Protein AF-A0A8J4QBS6-F1 (afdb_monomer)

Secondary structure (DSSP, 8-state):
-HHHHHHHHHHHHHHHHHHHHHHHHHHHHHHHHHHHHHHHHHHHHHHHHHHHHHHHHHH-TT-HHHHHHHHHHSHHHHHHHGGGGGGGHHHHHHHHHHHHT-S-HHHHHHHHHHHHHHHHHHT--S-THHHHHHHHHHHHHHHHTTSTTHHHHHHHHHHHHHHHHHHHHHS----TTHHHHHHHHHHHHTT-

Sequence (192 aa):
MEYVVVAVTVAMEYVTLSVVGSEVVSWRREERERVRVKNGERERRFERMLNEMLSHSERRPRDKERRVAWLKYIEPLLSAVGLVLLAHFRRMFPLILKWMHADDDETVLLVPEWIRTILKLTWIRNTPYVGRLVDELTILYKEAAMKRAREEISTHILQILTLLQSNAKVCNIKQPGASTRMIQTWQILSHL

Nearest PDB structures (foldseek):
  8whi-assembly1_A  TM=6.772E-01  e=1.579E-01  Homo sapiens
  4a0c-assembly2_B  TM=5.577E-01  e=1.165E-01  Homo sapiens
  5xbk-assembly1_D  TM=5.786E-01  e=3.210E-01  Homo sapiens
  5xah-assembly1_A  TM=6.684E-01  e=1.991E+00  Homo sapiens
  8qdv-assembly2_G  TM=2.573E-01  e=4.482E+00  Homo sapiens

Organism: NCBI:txid60419

Structure (mmCIF, N/CA/C/O backbone):
data_AF-A0A8J4QBS6-F1
#
_entry.id   AF-A0A8J4QBS6-F1
#
loop_
_atom_site.group_PDB
_atom_site.id
_atom_site.type_symbol
_atom_site.label_atom_id
_atom_site.label_alt_id
_atom_site.label_comp_id
_atom_site.label_asym_id
_atom_site.label_entity_id
_atom_site.label_seq_id
_atom_site.pdbx_PDB_ins_code
_atom_site.Cartn_x
_atom_site.Cartn_y
_atom_site.Cartn_z
_atom_site.occupancy
_atom_site.B_iso_or_equiv
_atom_site.auth_seq_id
_atom_site.auth_comp_id
_atom_site.auth_asym_id
_atom_site.auth_atom_id
_atom_site.pdbx_PDB_model_num
ATOM 1 N N . MET A 1 1 ? 40.947 -25.701 -62.718 1.00 58.84 1 MET A N 1
ATOM 2 C CA . MET A 1 1 ? 39.953 -24.601 -62.718 1.00 58.84 1 MET A CA 1
ATOM 3 C C . MET A 1 1 ? 38.842 -24.792 -61.682 1.00 58.84 1 MET A C 1
ATOM 5 O O . MET A 1 1 ? 38.298 -23.792 -61.240 1.00 58.84 1 MET A O 1
ATOM 9 N N . GLU A 1 2 ? 38.545 -26.013 -61.222 1.00 58.56 2 GLU A N 1
ATOM 10 C CA . GLU A 1 2 ? 37.449 -26.282 -60.267 1.00 58.56 2 GLU A CA 1
ATOM 11 C C . GLU A 1 2 ? 37.632 -25.654 -58.870 1.00 58.56 2 GLU A C 1
ATOM 13 O O . GLU A 1 2 ? 36.674 -25.139 -58.303 1.00 58.56 2 GLU A O 1
ATOM 18 N N . TYR A 1 3 ? 38.860 -25.584 -58.344 1.00 56.19 3 TYR A N 1
ATOM 19 C CA . TYR A 1 3 ? 39.136 -24.993 -57.021 1.00 56.19 3 TYR A CA 1
ATOM 20 C C . TYR A 1 3 ? 38.785 -23.503 -56.905 1.00 56.19 3 TYR A C 1
ATOM 22 O O . TYR A 1 3 ? 38.386 -23.046 -55.837 1.00 56.19 3 TYR A O 1
ATOM 30 N N . VAL A 1 4 ? 38.912 -22.742 -57.997 1.00 63.41 4 VAL A N 1
ATOM 31 C CA . VAL A 1 4 ? 38.593 -21.305 -58.003 1.00 63.41 4 VAL A CA 1
ATOM 32 C C . VAL A 1 4 ? 37.081 -21.098 -57.945 1.00 63.41 4 VAL A C 1
ATOM 34 O O . VAL A 1 4 ? 36.612 -20.227 -57.221 1.00 63.41 4 VAL A O 1
ATOM 37 N N . VAL A 1 5 ? 36.312 -21.936 -58.645 1.00 65.44 5 VAL A N 1
ATOM 38 C CA . VAL A 1 5 ? 34.845 -21.865 -58.653 1.00 65.44 5 VAL A CA 1
ATOM 39 C C . VAL A 1 5 ? 34.287 -22.211 -57.271 1.00 65.44 5 VAL A C 1
ATOM 41 O O . VAL A 1 5 ? 33.484 -21.451 -56.738 1.00 65.44 5 VAL A O 1
ATOM 44 N N . VAL A 1 6 ? 34.785 -23.281 -56.639 1.00 68.00 6 VAL A N 1
ATOM 45 C CA . VAL A 1 6 ? 34.368 -23.676 -55.280 1.00 68.00 6 VAL A CA 1
ATOM 46 C C . VAL A 1 6 ? 34.707 -22.592 -54.250 1.00 68.00 6 VAL A C 1
ATOM 48 O O . VAL A 1 6 ? 33.870 -22.261 -53.411 1.00 68.00 6 VAL A O 1
ATOM 51 N N . ALA A 1 7 ? 35.896 -21.983 -54.329 1.00 66.81 7 ALA A N 1
ATOM 52 C CA . ALA A 1 7 ? 36.293 -20.912 -53.414 1.00 66.81 7 ALA A CA 1
ATOM 53 C C . ALA A 1 7 ? 35.419 -19.652 -53.556 1.00 66.81 7 ALA A C 1
ATOM 55 O O . ALA A 1 7 ? 35.055 -19.045 -52.550 1.00 66.81 7 ALA A O 1
ATOM 56 N N . VAL A 1 8 ? 35.046 -19.276 -54.785 1.00 67.44 8 VAL A N 1
ATOM 57 C CA . VAL A 1 8 ? 34.158 -18.129 -55.041 1.00 67.44 8 VAL A CA 1
ATOM 58 C C . VAL A 1 8 ? 32.743 -18.400 -54.525 1.00 67.44 8 VAL A C 1
ATOM 60 O O . VAL A 1 8 ? 32.158 -17.519 -53.899 1.00 67.44 8 VAL A O 1
ATOM 63 N N . THR A 1 9 ? 32.206 -19.611 -54.705 1.00 68.56 9 THR A N 1
ATOM 64 C CA . THR A 1 9 ? 30.875 -19.972 -54.188 1.00 68.56 9 THR A CA 1
ATOM 65 C C . THR A 1 9 ? 30.831 -19.950 -52.660 1.00 68.56 9 THR A C 1
ATOM 67 O O . THR A 1 9 ? 29.938 -19.324 -52.093 1.00 68.56 9 THR A O 1
ATOM 70 N N . VAL A 1 10 ? 31.828 -20.535 -51.986 1.00 70.88 10 VAL A N 1
ATOM 71 C CA . VAL A 1 10 ? 31.916 -20.516 -50.513 1.00 70.88 10 VAL A CA 1
ATOM 72 C C . VAL A 1 10 ? 32.088 -19.087 -49.987 1.00 70.88 10 VAL A C 1
ATOM 74 O O . VAL A 1 10 ? 31.456 -18.711 -49.001 1.00 70.88 10 VAL A O 1
ATOM 77 N N . ALA A 1 11 ? 32.895 -18.257 -50.658 1.00 67.50 11 ALA A N 1
ATOM 78 C CA . ALA A 1 11 ? 33.048 -16.850 -50.292 1.00 67.50 11 ALA A CA 1
ATOM 79 C C . ALA A 1 11 ? 31.733 -16.069 -50.456 1.00 67.50 11 ALA A C 1
ATOM 81 O O . ALA A 1 11 ? 31.373 -15.285 -49.578 1.00 67.50 11 ALA A O 1
ATOM 82 N N . MET A 1 12 ? 30.984 -16.311 -51.536 1.00 64.31 12 MET A N 1
ATOM 83 C CA . MET A 1 12 ? 29.677 -15.687 -51.750 1.00 64.31 12 MET A CA 1
ATOM 84 C C . MET A 1 12 ? 28.635 -16.140 -50.721 1.00 64.31 12 MET A C 1
ATOM 86 O O . MET A 1 12 ? 27.919 -15.294 -50.186 1.00 64.31 12 MET A O 1
ATOM 90 N N . GLU A 1 13 ? 28.566 -17.426 -50.373 1.00 65.12 13 GLU A N 1
ATOM 91 C CA . GLU A 1 13 ? 27.672 -17.917 -49.312 1.00 65.12 13 GLU A CA 1
ATOM 92 C C . GLU A 1 13 ? 28.013 -17.308 -47.949 1.00 65.12 13 GLU A C 1
ATOM 94 O O . GLU A 1 13 ? 27.116 -16.872 -47.228 1.00 65.12 13 GLU A O 1
ATOM 99 N N . TYR A 1 14 ? 29.300 -17.190 -47.611 1.00 65.81 14 TYR A N 1
ATOM 100 C CA . TYR A 1 14 ? 29.728 -16.600 -46.343 1.00 65.81 14 TYR A CA 1
ATOM 101 C C . TYR A 1 14 ? 29.391 -15.104 -46.253 1.00 65.81 14 TYR A C 1
ATOM 103 O O . TYR A 1 14 ? 28.942 -14.627 -45.207 1.00 65.81 14 TYR A O 1
ATOM 111 N N . VAL A 1 15 ? 29.550 -14.362 -47.356 1.00 68.75 15 VAL A N 1
ATOM 112 C CA . VAL A 1 15 ? 29.134 -12.952 -47.454 1.00 68.75 15 VAL A CA 1
ATOM 113 C C . VAL A 1 15 ? 27.619 -12.837 -47.296 1.00 68.75 15 VAL A C 1
ATOM 115 O O . VAL A 1 15 ? 27.148 -12.009 -46.519 1.00 68.75 15 VAL A O 1
ATOM 118 N N . THR A 1 16 ? 26.853 -13.713 -47.945 1.00 67.31 16 THR A N 1
ATOM 119 C CA . THR A 1 16 ? 25.384 -13.718 -47.867 1.00 67.31 16 THR A CA 1
ATOM 120 C C . THR A 1 16 ? 24.901 -14.037 -46.447 1.00 67.31 16 THR A C 1
ATOM 122 O O . THR A 1 16 ? 24.067 -13.317 -45.906 1.00 67.31 16 THR A O 1
ATOM 125 N N . LEU A 1 17 ? 25.484 -15.042 -45.786 1.00 65.00 17 LEU A N 1
ATOM 126 C CA . LEU A 1 17 ? 25.181 -15.390 -44.392 1.00 65.00 17 LEU A CA 1
ATOM 127 C C . LEU A 1 17 ? 25.576 -14.279 -43.407 1.00 65.00 17 LEU A C 1
ATOM 129 O O . LEU A 1 17 ? 24.863 -14.042 -42.433 1.00 65.00 17 LEU A O 1
ATOM 133 N N . SER A 1 18 ? 26.674 -13.565 -43.666 1.00 63.16 18 SER A N 1
ATOM 134 C CA . SER A 1 18 ? 27.122 -12.433 -42.839 1.00 63.16 18 SER A CA 1
ATOM 135 C C . SER A 1 18 ? 26.209 -11.208 -42.982 1.00 63.16 18 SER A C 1
ATOM 137 O O . SER A 1 18 ? 25.924 -10.526 -41.992 1.00 63.16 18 SER A O 1
ATOM 139 N N . VAL A 1 19 ? 25.708 -10.946 -44.193 1.00 68.19 19 VAL A N 1
ATOM 140 C CA . VAL A 1 19 ? 24.740 -9.872 -44.474 1.00 68.19 19 VAL A CA 1
ATOM 141 C C . VAL A 1 19 ? 23.378 -10.202 -43.859 1.00 68.19 19 VAL A C 1
ATOM 143 O O . VAL A 1 19 ? 22.861 -9.400 -43.085 1.00 68.19 19 VAL A O 1
ATOM 146 N N . VAL A 1 20 ? 22.855 -11.414 -44.078 1.00 68.81 20 VAL A N 1
ATOM 147 C CA . VAL A 1 20 ? 21.599 -11.884 -43.462 1.00 68.81 20 VAL A CA 1
ATOM 148 C C . VAL A 1 20 ? 21.709 -11.896 -41.932 1.00 68.81 20 VAL A C 1
ATOM 150 O O . VAL A 1 20 ? 20.794 -11.465 -41.233 1.00 68.81 20 VAL A O 1
ATOM 153 N N . GLY A 1 21 ? 22.852 -12.317 -41.382 1.00 66.19 21 GLY A N 1
ATOM 154 C CA . GLY A 1 21 ? 23.129 -12.245 -39.946 1.00 66.19 21 GLY A CA 1
ATOM 155 C C . GLY A 1 21 ? 23.107 -10.811 -39.405 1.00 66.19 21 GLY A C 1
ATOM 156 O O . GLY A 1 21 ? 22.551 -10.567 -38.332 1.00 66.19 21 GLY A O 1
ATOM 157 N N . SER A 1 22 ? 23.647 -9.852 -40.158 1.00 69.56 22 SER A N 1
ATOM 158 C CA . SER A 1 22 ? 23.645 -8.430 -39.790 1.00 69.56 22 SER A CA 1
ATOM 159 C C . SER A 1 22 ? 22.239 -7.821 -39.835 1.00 69.56 22 SER A C 1
ATOM 161 O O . SER A 1 22 ? 21.860 -7.099 -38.912 1.00 69.56 22 SER A O 1
ATOM 163 N N . GLU A 1 23 ? 21.430 -8.168 -40.839 1.00 71.81 23 GLU A N 1
ATOM 164 C CA . GLU A 1 23 ? 20.032 -7.732 -40.949 1.00 71.81 23 GLU A CA 1
ATOM 165 C C . GLU A 1 23 ? 19.149 -8.328 -39.847 1.00 71.81 23 GLU A C 1
ATOM 167 O O . GLU A 1 23 ? 18.375 -7.604 -39.222 1.00 71.81 23 GLU A O 1
ATOM 172 N N . VAL A 1 24 ? 19.307 -9.615 -39.519 1.00 69.94 24 VAL A N 1
ATOM 173 C CA . VAL A 1 24 ? 18.569 -10.262 -38.420 1.00 69.94 24 VAL A CA 1
ATOM 174 C C . VAL A 1 24 ? 18.941 -9.652 -37.064 1.00 69.94 24 VAL A C 1
ATOM 176 O O . VAL A 1 24 ? 18.071 -9.451 -36.210 1.00 69.94 24 VAL A O 1
ATOM 179 N N . VAL A 1 25 ? 20.220 -9.323 -36.845 1.00 72.25 25 VAL A N 1
ATOM 180 C CA . VAL A 1 25 ? 20.668 -8.613 -35.635 1.00 72.25 25 VAL A CA 1
ATOM 181 C C . VAL A 1 25 ? 20.111 -7.186 -35.590 1.00 72.25 25 VAL A C 1
ATOM 183 O O . VAL A 1 25 ? 19.677 -6.751 -34.519 1.00 72.25 25 VAL A O 1
ATOM 186 N N . SER A 1 26 ? 20.067 -6.480 -36.726 1.00 78.44 26 SER A N 1
ATOM 187 C CA . SER A 1 26 ? 19.471 -5.141 -36.836 1.00 78.44 26 SER A CA 1
ATOM 188 C C . SER A 1 26 ? 17.973 -5.165 -36.535 1.00 78.44 26 SER A C 1
ATOM 190 O O . SER A 1 26 ? 17.516 -4.470 -35.630 1.00 78.44 26 SER A O 1
ATOM 192 N N . TRP A 1 27 ? 17.224 -6.057 -37.186 1.00 77.75 27 TRP A N 1
ATOM 193 C CA . TRP A 1 27 ? 15.790 -6.242 -36.973 1.00 77.75 27 TRP A CA 1
ATOM 194 C C . TRP A 1 27 ? 15.468 -6.606 -35.518 1.00 77.75 27 TRP A C 1
ATOM 196 O O . TRP A 1 27 ? 14.575 -6.026 -34.903 1.00 77.75 27 TRP A O 1
ATOM 206 N N . ARG A 1 28 ? 16.247 -7.510 -34.904 1.00 69.38 28 ARG A N 1
ATOM 207 C CA . ARG A 1 28 ? 16.076 -7.875 -33.487 1.00 69.38 28 ARG A CA 1
ATOM 208 C C . ARG A 1 28 ? 16.368 -6.695 -32.551 1.00 69.38 28 ARG A C 1
ATOM 210 O O . ARG A 1 28 ? 15.764 -6.609 -31.480 1.00 69.38 28 ARG A O 1
ATOM 217 N N . ARG A 1 29 ? 17.303 -5.807 -32.907 1.00 75.31 29 ARG A N 1
ATOM 218 C CA . ARG A 1 29 ? 17.599 -4.584 -32.143 1.00 75.31 29 ARG A CA 1
ATOM 219 C C . ARG A 1 29 ? 16.465 -3.567 -32.282 1.00 75.31 29 ARG A C 1
ATOM 221 O O . ARG A 1 29 ? 16.027 -3.043 -31.263 1.00 75.31 29 ARG A O 1
ATOM 228 N N . GLU A 1 30 ? 15.960 -3.342 -33.490 1.00 79.19 30 GLU A N 1
ATOM 229 C CA . GLU A 1 30 ? 14.827 -2.447 -33.749 1.00 79.19 30 GLU A CA 1
ATOM 230 C C . GLU A 1 30 ? 13.545 -2.917 -33.064 1.00 79.19 30 GLU A C 1
ATOM 232 O O . GLU A 1 30 ? 12.875 -2.121 -32.411 1.00 79.19 30 GLU A O 1
ATOM 237 N N . GLU A 1 31 ? 13.222 -4.209 -33.133 1.00 75.88 31 GLU A N 1
ATOM 238 C CA . GLU A 1 31 ? 12.041 -4.754 -32.460 1.00 75.88 31 GLU A CA 1
ATOM 239 C C . GLU A 1 31 ? 12.183 -4.655 -30.933 1.00 75.88 31 GLU A C 1
ATOM 241 O O . GLU A 1 31 ? 11.240 -4.282 -30.236 1.00 75.88 31 GLU A O 1
ATOM 246 N N . ARG A 1 32 ? 13.388 -4.888 -30.391 1.00 73.19 32 ARG A N 1
ATOM 247 C CA . ARG A 1 32 ? 13.661 -4.677 -28.962 1.00 73.19 32 ARG A CA 1
ATOM 248 C C . ARG A 1 32 ? 13.477 -3.214 -28.560 1.00 73.19 32 ARG A C 1
ATOM 250 O O . ARG A 1 32 ? 12.909 -2.961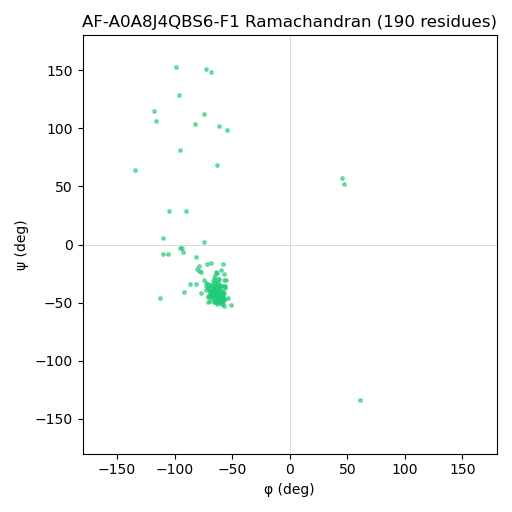 -27.499 1.00 73.19 32 ARG A O 1
ATOM 257 N N . GLU A 1 33 ? 13.931 -2.269 -29.378 1.00 80.50 33 GLU A N 1
ATOM 258 C CA . GLU A 1 33 ? 13.772 -0.839 -29.100 1.00 80.50 33 GLU A CA 1
ATOM 259 C C . GLU A 1 33 ? 12.307 -0.405 -29.220 1.00 80.50 33 GLU A C 1
ATOM 261 O O . GLU A 1 33 ? 11.791 0.277 -28.340 1.00 80.50 33 GLU A O 1
ATOM 266 N N . ARG A 1 34 ? 11.581 -0.898 -30.227 1.00 76.25 34 ARG A N 1
ATOM 267 C CA . ARG A 1 34 ? 10.137 -0.677 -30.385 1.00 76.25 34 ARG A CA 1
ATOM 268 C C . ARG A 1 34 ? 9.356 -1.175 -29.170 1.00 76.25 34 ARG A C 1
ATOM 270 O O . ARG A 1 34 ? 8.521 -0.449 -28.627 1.00 76.25 34 ARG A O 1
ATOM 277 N N . VAL A 1 35 ? 9.647 -2.393 -28.711 1.00 76.50 35 VAL A N 1
ATOM 278 C CA . VAL A 1 35 ? 9.042 -2.964 -27.499 1.00 76.50 35 VAL A CA 1
ATOM 279 C C . VAL A 1 35 ? 9.417 -2.141 -26.265 1.00 76.50 35 VAL A C 1
ATOM 281 O O . VAL A 1 35 ? 8.557 -1.872 -25.425 1.00 76.50 35 VAL A O 1
ATOM 284 N N . ARG A 1 36 ? 10.673 -1.692 -26.159 1.00 76.38 36 ARG A N 1
ATOM 285 C CA . ARG A 1 36 ? 11.155 -0.863 -25.046 1.00 76.38 36 ARG A CA 1
ATOM 286 C C . ARG A 1 36 ? 10.445 0.488 -24.981 1.00 76.38 36 ARG A C 1
ATOM 288 O O . ARG A 1 36 ? 9.954 0.848 -23.914 1.00 76.38 36 ARG A O 1
ATOM 295 N N . VAL A 1 37 ? 10.351 1.209 -26.099 1.00 78.75 37 VAL A N 1
ATOM 296 C CA . VAL A 1 37 ? 9.660 2.505 -26.189 1.00 78.75 37 VAL A CA 1
ATOM 297 C C . VAL A 1 37 ? 8.186 2.344 -25.824 1.00 78.75 37 VAL A C 1
ATOM 299 O O . VAL A 1 37 ? 7.689 3.059 -24.953 1.00 78.75 37 VAL A O 1
ATOM 302 N N . LYS A 1 38 ? 7.510 1.343 -26.402 1.00 77.56 38 LYS A N 1
ATOM 303 C CA . LYS A 1 38 ? 6.098 1.055 -26.118 1.00 77.56 38 LYS A CA 1
ATOM 304 C C . LYS A 1 38 ? 5.858 0.725 -24.640 1.00 77.56 38 LYS A C 1
ATOM 306 O O . LYS A 1 38 ? 4.892 1.209 -24.047 1.00 77.56 38 LYS A O 1
ATOM 311 N N . ASN A 1 39 ? 6.740 -0.063 -24.022 1.00 77.25 39 ASN A N 1
ATOM 312 C CA . ASN A 1 39 ? 6.662 -0.350 -22.589 1.00 77.25 39 ASN A CA 1
ATOM 313 C C . ASN A 1 39 ? 6.888 0.912 -21.745 1.00 77.25 39 ASN A C 1
ATOM 315 O O . ASN A 1 39 ? 6.104 1.164 -20.831 1.00 77.25 39 ASN A O 1
ATOM 319 N N . GLY A 1 40 ? 7.871 1.746 -22.093 1.00 78.94 40 GLY A N 1
ATOM 320 C CA . GLY A 1 40 ? 8.154 2.995 -21.379 1.00 78.94 40 GLY A CA 1
ATOM 321 C C . GLY A 1 40 ? 7.046 4.051 -21.500 1.00 78.94 40 GLY A C 1
ATOM 322 O O . GLY A 1 40 ? 6.817 4.835 -20.580 1.00 78.94 40 GLY A O 1
ATOM 323 N N . GLU A 1 41 ? 6.310 4.099 -22.611 1.00 82.69 41 GLU A N 1
ATOM 324 C CA . GLU A 1 41 ? 5.109 4.941 -22.736 1.00 82.69 41 GLU A CA 1
ATOM 325 C C . GLU A 1 41 ? 3.969 4.461 -21.838 1.00 82.69 41 GLU A C 1
ATOM 327 O O . GLU A 1 41 ? 3.325 5.267 -21.158 1.00 82.69 41 GLU A O 1
ATOM 332 N N . ARG A 1 42 ? 3.749 3.144 -21.799 1.00 80.06 42 ARG A N 1
ATOM 333 C CA . ARG A 1 42 ? 2.738 2.520 -20.946 1.00 80.06 42 ARG A CA 1
ATOM 334 C C . ARG A 1 42 ? 3.037 2.753 -19.464 1.00 80.06 42 ARG A C 1
ATOM 336 O O . ARG A 1 42 ? 2.147 3.184 -18.735 1.00 80.06 42 ARG A O 1
ATOM 343 N N . GLU A 1 43 ? 4.277 2.528 -19.037 1.00 78.38 43 GLU A N 1
ATOM 344 C CA . GLU A 1 43 ? 4.731 2.785 -17.664 1.00 78.38 43 GLU A CA 1
ATOM 345 C C . GLU A 1 43 ? 4.525 4.255 -17.277 1.00 78.38 43 GLU A C 1
ATOM 347 O O . GLU A 1 43 ? 3.874 4.536 -16.272 1.00 78.38 43 GLU A O 1
ATOM 352 N N . ARG A 1 44 ? 4.935 5.203 -18.132 1.00 84.88 44 ARG A N 1
ATOM 353 C CA . ARG A 1 44 ? 4.709 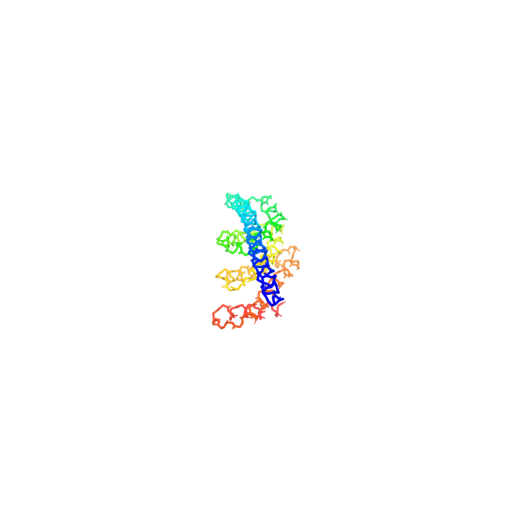6.644 -17.901 1.00 84.88 44 ARG A CA 1
ATOM 354 C C . ARG A 1 44 ? 3.235 7.032 -17.818 1.00 84.88 44 ARG A C 1
ATOM 356 O O . ARG A 1 44 ? 2.891 8.024 -17.173 1.00 84.88 44 ARG A O 1
ATOM 363 N N . ARG A 1 45 ? 2.340 6.323 -18.509 1.00 84.88 45 ARG A N 1
ATOM 364 C CA . ARG A 1 45 ? 0.892 6.558 -18.397 1.00 84.88 45 ARG A CA 1
ATOM 365 C C . ARG A 1 45 ? 0.366 6.079 -17.044 1.00 84.88 45 ARG A C 1
ATOM 367 O O . ARG A 1 45 ? -0.389 6.810 -16.407 1.00 84.88 45 ARG A O 1
ATOM 374 N N . PHE A 1 46 ? 0.783 4.896 -16.600 1.00 85.62 46 PHE A N 1
ATOM 375 C CA . PHE A 1 46 ? 0.391 4.365 -15.295 1.00 85.62 46 PHE A CA 1
ATOM 376 C C . PHE A 1 46 ? 0.952 5.192 -14.139 1.00 85.62 46 PHE A C 1
ATOM 378 O O . PHE A 1 46 ? 0.218 5.495 -13.203 1.00 85.62 46 PHE A O 1
ATOM 385 N N . GLU A 1 47 ? 2.203 5.635 -14.234 1.00 85.75 47 GLU A N 1
ATOM 386 C CA . GLU A 1 47 ? 2.827 6.501 -13.234 1.00 85.75 47 GLU A CA 1
ATOM 387 C C . GLU A 1 47 ? 2.101 7.850 -13.110 1.00 85.75 47 GLU A C 1
ATOM 389 O O . GLU A 1 47 ? 1.825 8.315 -12.003 1.00 85.75 47 GLU A O 1
ATOM 394 N N . ARG A 1 48 ? 1.720 8.468 -14.239 1.00 88.44 48 ARG A N 1
ATOM 395 C CA . ARG A 1 48 ? 0.902 9.694 -14.234 1.00 88.44 48 ARG A CA 1
ATOM 396 C C . ARG A 1 48 ? -0.447 9.473 -13.554 1.00 88.44 48 ARG A C 1
ATOM 398 O O . ARG A 1 48 ? -0.801 10.239 -12.662 1.00 88.44 48 ARG A O 1
ATOM 405 N N . MET A 1 49 ? -1.148 8.397 -13.907 1.00 88.88 49 MET A N 1
ATOM 406 C CA . MET A 1 49 ? -2.441 8.066 -13.304 1.00 88.88 49 MET A CA 1
ATOM 407 C C . MET A 1 49 ? -2.321 7.798 -11.795 1.00 88.88 49 MET A C 1
ATOM 409 O O . MET A 1 49 ? -3.120 8.311 -11.014 1.00 88.88 49 MET A O 1
ATOM 413 N N . LEU A 1 50 ? -1.284 7.074 -11.361 1.00 88.12 50 LEU A N 1
ATOM 414 C CA . LEU A 1 50 ? -1.008 6.833 -9.943 1.00 88.12 50 LEU A CA 1
ATOM 415 C C . LEU A 1 50 ? -0.744 8.147 -9.196 1.00 88.12 50 LEU A C 1
ATOM 417 O O . LEU A 1 50 ?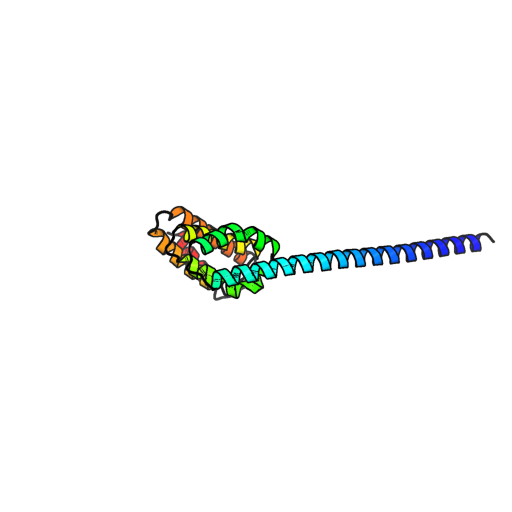 -1.306 8.372 -8.126 1.00 88.12 50 LEU A O 1
ATOM 421 N N . ASN A 1 51 ? 0.066 9.041 -9.767 1.00 89.00 51 ASN A N 1
ATOM 422 C CA . ASN A 1 51 ? 0.352 10.346 -9.173 1.00 89.00 51 ASN A CA 1
ATOM 423 C C . ASN A 1 51 ? -0.902 11.216 -9.037 1.00 89.00 51 ASN A C 1
ATOM 425 O O . ASN A 1 51 ? -1.072 11.881 -8.012 1.00 89.00 51 ASN A O 1
ATOM 429 N N . GLU A 1 52 ? -1.782 11.209 -10.035 1.00 90.12 52 GLU A N 1
ATOM 430 C CA . GLU A 1 52 ? -3.057 11.920 -9.976 1.00 90.12 52 GLU A CA 1
ATOM 431 C C . GLU A 1 52 ? -3.958 11.334 -8.889 1.00 90.12 52 GLU A C 1
ATOM 433 O O . GLU A 1 52 ? -4.435 12.081 -8.032 1.00 90.12 52 GLU A O 1
ATOM 438 N N . MET A 1 53 ? -4.143 10.011 -8.854 1.00 87.56 53 MET A N 1
ATOM 439 C CA . MET A 1 53 ? -4.959 9.345 -7.834 1.00 87.56 53 MET A CA 1
ATOM 440 C C . MET A 1 53 ? -4.435 9.614 -6.419 1.00 87.56 53 MET A C 1
ATOM 442 O O . MET A 1 53 ? -5.214 9.967 -5.534 1.00 87.56 53 MET A O 1
ATOM 446 N N . LEU A 1 54 ? -3.118 9.524 -6.207 1.00 87.81 54 LEU A N 1
ATOM 447 C CA . LEU A 1 54 ? -2.495 9.853 -4.922 1.00 87.81 54 LEU A CA 1
ATOM 448 C C . LEU A 1 54 ? -2.723 11.313 -4.538 1.00 87.81 54 LEU A C 1
ATOM 450 O O . LEU A 1 54 ? -3.111 11.589 -3.408 1.00 87.81 54 LEU A O 1
ATOM 454 N N . SER A 1 55 ? -2.561 12.244 -5.477 1.00 88.88 55 SER A N 1
ATOM 455 C CA . SER A 1 55 ? -2.772 13.671 -5.210 1.00 88.88 55 SER A CA 1
ATOM 456 C C . SER A 1 55 ? -4.224 13.976 -4.819 1.00 88.88 55 SER A C 1
ATOM 458 O O . SER A 1 55 ? -4.470 14.829 -3.968 1.00 88.88 55 SER A O 1
ATOM 460 N N . HIS A 1 56 ? -5.203 13.267 -5.390 1.00 87.44 56 HIS A N 1
ATOM 461 C CA . HIS A 1 56 ? -6.605 13.384 -4.975 1.00 87.44 56 HIS A CA 1
ATOM 462 C C . HIS A 1 56 ? -6.830 12.846 -3.556 1.00 87.44 56 HIS A C 1
ATOM 464 O O . HIS A 1 56 ? -7.503 13.502 -2.756 1.00 87.44 56 HIS A O 1
ATOM 470 N N . SER A 1 57 ? -6.234 11.699 -3.231 1.00 85.75 57 SER A N 1
ATOM 471 C CA . SER A 1 57 ? -6.309 11.093 -1.897 1.00 85.75 57 SER A CA 1
ATOM 472 C C . SER A 1 57 ? -5.627 11.950 -0.821 1.00 85.75 57 SER A C 1
ATOM 474 O O . SER A 1 57 ? -6.151 12.086 0.283 1.00 85.75 57 SER A O 1
ATOM 476 N N . GLU A 1 58 ? -4.507 12.601 -1.145 1.00 86.56 58 GLU A N 1
ATOM 477 C CA . GLU A 1 58 ? -3.783 13.510 -0.244 1.00 86.56 58 GLU A CA 1
ATOM 478 C C . GLU A 1 58 ? -4.557 14.796 0.060 1.00 86.56 58 GLU A C 1
ATOM 480 O O . GLU A 1 58 ? -4.489 15.303 1.179 1.00 86.56 58 GLU A O 1
ATOM 485 N N . ARG A 1 59 ? -5.319 15.317 -0.910 1.00 87.50 59 ARG A N 1
ATOM 486 C CA . ARG A 1 59 ? -6.136 16.529 -0.726 1.00 87.50 59 ARG A CA 1
ATOM 487 C C . ARG A 1 59 ? -7.321 16.300 0.207 1.00 87.50 59 ARG A C 1
ATOM 489 O O . ARG A 1 59 ? -7.714 17.214 0.927 1.00 87.50 59 ARG A O 1
ATOM 496 N N . ARG A 1 60 ? -7.920 15.104 0.181 1.00 83.69 60 ARG A N 1
ATOM 497 C CA . ARG A 1 60 ? -9.113 14.765 0.979 1.00 83.69 60 ARG A CA 1
ATOM 498 C C . ARG A 1 60 ? -8.976 13.404 1.670 1.00 83.69 60 ARG A C 1
ATOM 500 O O . ARG A 1 60 ? -9.772 12.504 1.424 1.00 83.69 60 ARG A O 1
ATOM 507 N N . PRO A 1 61 ? -8.024 13.247 2.603 1.00 80.19 61 PRO A N 1
ATOM 508 C CA . PRO A 1 61 ? -7.727 11.948 3.205 1.00 80.19 61 PRO A CA 1
ATOM 509 C C . PRO A 1 61 ? -8.820 11.460 4.168 1.00 80.19 61 PRO A C 1
ATOM 511 O O . PRO A 1 61 ? -8.841 10.284 4.520 1.00 80.19 61 PRO A O 1
ATOM 514 N N . ARG A 1 62 ? -9.709 12.355 4.628 1.00 80.44 62 ARG A N 1
ATOM 515 C CA . ARG A 1 62 ? -10.809 12.051 5.562 1.00 80.44 62 ARG A CA 1
ATOM 516 C C . ARG A 1 62 ? -12.136 11.712 4.875 1.00 80.44 62 ARG A C 1
ATOM 518 O O . ARG A 1 62 ? -13.050 11.258 5.554 1.00 80.44 62 ARG A O 1
ATOM 525 N N . ASP A 1 63 ? -12.218 11.839 3.558 1.00 87.44 63 ASP A N 1
ATOM 526 C CA . ASP A 1 63 ? -13.410 11.492 2.783 1.00 87.44 63 ASP A CA 1
ATOM 527 C C . ASP A 1 63 ? -13.553 9.961 2.675 1.00 87.44 63 ASP A C 1
ATOM 529 O O . ASP A 1 63 ? -12.706 9.298 2.071 1.00 87.44 63 ASP A O 1
ATOM 533 N N . LYS A 1 64 ? -14.589 9.398 3.317 1.00 87.00 64 LYS A N 1
ATOM 534 C CA . LYS A 1 64 ? -14.804 7.945 3.414 1.00 87.00 64 LYS A CA 1
ATOM 535 C C . LYS A 1 64 ? -14.979 7.306 2.038 1.00 87.00 64 LYS A C 1
ATOM 537 O O . LYS A 1 64 ? -14.294 6.335 1.729 1.00 87.00 64 LYS A O 1
ATOM 542 N N . GLU A 1 65 ? -15.864 7.854 1.210 1.00 86.88 65 GLU A N 1
ATOM 543 C CA . GLU A 1 65 ? -16.186 7.283 -0.102 1.00 86.88 65 GLU A CA 1
ATOM 544 C C . GLU A 1 65 ? -14.947 7.233 -0.992 1.00 86.88 65 GLU A C 1
ATOM 546 O O . GLU A 1 65 ? -14.683 6.226 -1.649 1.00 86.88 65 GLU A O 1
ATOM 551 N N . ARG A 1 66 ? -14.124 8.288 -0.946 1.00 85.19 66 ARG A N 1
ATOM 552 C CA . ARG A 1 66 ? -12.864 8.337 -1.693 1.00 85.19 66 ARG A CA 1
ATOM 553 C C . ARG A 1 66 ? -11.848 7.317 -1.204 1.00 85.19 66 ARG A C 1
ATOM 555 O O . ARG A 1 66 ? -11.217 6.682 -2.044 1.00 85.19 66 ARG A O 1
ATOM 562 N N . ARG A 1 67 ? -11.682 7.149 0.115 1.00 87.44 67 ARG A N 1
ATOM 563 C CA . ARG A 1 67 ? -10.780 6.124 0.671 1.00 87.44 67 ARG A CA 1
ATOM 564 C C . ARG A 1 67 ? -11.189 4.733 0.215 1.00 87.44 67 ARG A C 1
ATOM 566 O O . ARG A 1 67 ? -10.363 4.001 -0.319 1.00 87.44 67 ARG A O 1
ATOM 573 N N . VAL A 1 68 ? -12.464 4.398 0.392 1.00 87.56 68 VAL A N 1
ATOM 574 C CA . VAL A 1 68 ? -13.010 3.080 0.058 1.00 87.56 68 VAL A CA 1
ATOM 575 C C . VAL A 1 68 ? -12.894 2.810 -1.440 1.00 87.56 68 VAL A C 1
ATOM 577 O O . VAL A 1 68 ? -12.405 1.753 -1.832 1.00 87.56 68 VAL A O 1
ATOM 580 N N . ALA A 1 69 ? -13.276 3.768 -2.291 1.00 88.25 69 ALA A N 1
ATOM 581 C CA . ALA A 1 69 ? -13.135 3.629 -3.738 1.00 88.25 69 ALA A CA 1
ATOM 582 C C . ALA A 1 69 ? -11.666 3.444 -4.142 1.00 88.25 69 ALA A C 1
ATOM 584 O O . ALA A 1 69 ? -11.343 2.581 -4.956 1.00 88.25 69 ALA A O 1
ATOM 585 N N . TRP A 1 70 ? -10.760 4.215 -3.543 1.00 88.25 70 TRP A N 1
ATOM 586 C CA . TRP A 1 70 ? -9.338 4.081 -3.817 1.00 88.25 70 TRP A CA 1
ATOM 587 C C . TRP A 1 70 ? -8.817 2.693 -3.424 1.00 88.25 70 TRP A C 1
ATOM 589 O O . TRP A 1 70 ? -8.200 2.029 -4.252 1.00 88.25 70 TRP A O 1
ATOM 599 N N . LEU A 1 71 ? -9.122 2.218 -2.213 1.00 87.44 71 LEU A N 1
ATOM 600 C CA . LEU A 1 71 ? -8.678 0.908 -1.721 1.00 87.44 71 LEU A CA 1
ATOM 601 C C . LEU A 1 71 ? -9.220 -0.252 -2.570 1.00 87.44 71 LEU A C 1
ATOM 603 O O . LEU A 1 71 ? -8.477 -1.191 -2.838 1.00 87.44 71 LEU A O 1
ATOM 607 N N . LYS A 1 72 ? -10.466 -0.160 -3.053 1.00 88.06 72 LYS A N 1
ATOM 608 C CA . LYS A 1 72 ? -11.099 -1.204 -3.879 1.00 88.06 72 LYS A CA 1
ATOM 609 C C . LYS A 1 72 ? -10.543 -1.291 -5.304 1.00 88.06 72 LYS A C 1
ATOM 611 O O . LYS A 1 72 ? -10.466 -2.384 -5.851 1.00 88.06 72 LYS A O 1
ATOM 616 N N . TYR A 1 73 ? -10.181 -0.166 -5.926 1.00 85.56 73 TYR A N 1
ATOM 617 C CA . TYR A 1 73 ? -9.894 -0.134 -7.372 1.00 85.56 73 TYR A CA 1
ATOM 618 C C . TYR A 1 73 ? -8.425 0.072 -7.743 1.00 85.56 73 TYR A C 1
ATOM 620 O O . TYR A 1 73 ? -8.076 -0.018 -8.919 1.00 85.56 73 TYR A O 1
ATOM 628 N N . ILE A 1 74 ? -7.546 0.362 -6.784 1.00 85.06 74 ILE A N 1
ATOM 629 C CA . ILE A 1 74 ? -6.146 0.679 -7.092 1.00 85.06 74 ILE A CA 1
ATOM 630 C C . ILE A 1 74 ? -5.300 -0.565 -7.421 1.00 85.06 74 ILE A C 1
ATOM 632 O O . ILE A 1 74 ? -4.297 -0.441 -8.117 1.00 85.06 74 ILE A O 1
ATOM 636 N N . GLU A 1 75 ? -5.675 -1.766 -6.968 1.00 84.38 75 GLU A N 1
ATOM 637 C CA . GLU A 1 75 ? -4.853 -2.984 -7.105 1.00 84.38 75 GLU A CA 1
ATOM 638 C C . GLU A 1 75 ? -4.388 -3.299 -8.546 1.00 84.38 75 GLU A C 1
ATOM 640 O O . GLU A 1 75 ? -3.187 -3.540 -8.735 1.00 84.38 75 GLU A O 1
ATOM 645 N N . PRO A 1 76 ? -5.247 -3.241 -9.587 1.00 84.75 76 PRO A N 1
ATOM 646 C CA . PRO A 1 76 ? -4.804 -3.448 -10.965 1.00 84.75 76 PRO A CA 1
ATOM 647 C C . PRO A 1 76 ? -3.754 -2.424 -11.410 1.00 84.75 76 PRO A C 1
ATOM 649 O O . PRO A 1 76 ? -2.823 -2.765 -12.140 1.00 84.75 76 PRO A O 1
ATOM 652 N N . LEU A 1 77 ? -3.866 -1.176 -10.937 1.00 84.62 77 LEU A N 1
ATOM 653 C CA . LEU A 1 77 ? -2.896 -0.125 -11.233 1.00 84.62 77 LEU A CA 1
ATOM 654 C C . LEU A 1 77 ? -1.551 -0.415 -10.563 1.00 84.62 77 LEU A C 1
ATOM 656 O O . LEU A 1 77 ? -0.515 -0.300 -11.211 1.00 84.62 77 LEU A O 1
ATOM 660 N N . LEU A 1 78 ? -1.550 -0.842 -9.299 1.00 81.62 78 LEU A N 1
ATOM 661 C CA . LEU A 1 78 ? -0.314 -1.213 -8.598 1.00 81.62 78 LEU A CA 1
ATOM 662 C C . LEU A 1 78 ? 0.394 -2.380 -9.284 1.00 81.62 78 LEU A C 1
ATOM 664 O O . LEU A 1 78 ? 1.610 -2.346 -9.459 1.00 81.62 78 LEU A O 1
ATOM 668 N N . SER A 1 79 ? -0.375 -3.386 -9.703 1.00 81.25 79 SER A N 1
ATOM 669 C CA . SER A 1 79 ? 0.144 -4.559 -10.410 1.00 81.25 79 SER A CA 1
ATOM 670 C C . SER A 1 79 ? 0.776 -4.178 -11.751 1.00 81.25 79 SER A C 1
ATOM 672 O O . SER A 1 79 ? 1.792 -4.749 -12.140 1.00 81.25 79 SER A O 1
ATOM 674 N N . ALA A 1 80 ? 0.217 -3.176 -12.437 1.00 81.69 80 ALA A N 1
ATOM 675 C CA . ALA A 1 80 ? 0.760 -2.652 -13.686 1.00 81.69 80 ALA A CA 1
ATOM 676 C C . ALA A 1 80 ? 2.016 -1.778 -13.496 1.00 81.69 80 ALA A C 1
ATOM 678 O O . ALA A 1 80 ? 2.862 -1.734 -14.388 1.00 81.69 80 ALA A O 1
ATOM 679 N N . VAL A 1 81 ? 2.141 -1.085 -12.358 1.00 81.69 81 VAL A N 1
ATOM 680 C CA . VAL A 1 81 ? 3.296 -0.227 -12.021 1.00 81.69 81 VAL A CA 1
ATOM 681 C C . VAL A 1 81 ? 4.476 -1.047 -11.476 1.00 81.69 81 VAL A C 1
ATOM 683 O O . VAL A 1 81 ? 5.636 -0.718 -11.731 1.00 81.69 81 VAL A O 1
ATOM 686 N N . GLY A 1 82 ? 4.209 -2.129 -10.740 1.00 79.31 82 GLY A N 1
ATOM 687 C CA . GLY A 1 82 ? 5.233 -3.055 -10.249 1.00 79.31 82 GLY A CA 1
ATOM 688 C C . GLY A 1 82 ? 6.260 -2.393 -9.319 1.00 79.31 82 GLY A C 1
ATOM 689 O O . GLY A 1 82 ? 5.903 -1.651 -8.407 1.00 79.31 82 GLY A O 1
ATOM 690 N N . LEU A 1 83 ? 7.556 -2.652 -9.534 1.00 76.00 83 LEU A N 1
ATOM 691 C CA . LEU A 1 83 ? 8.641 -2.175 -8.657 1.00 76.00 83 LEU A CA 1
ATOM 692 C C . LEU A 1 83 ? 8.771 -0.646 -8.586 1.00 76.00 83 LEU A C 1
ATOM 694 O O . LEU A 1 83 ? 9.252 -0.130 -7.576 1.00 76.00 83 LEU A O 1
ATOM 698 N N . VAL A 1 84 ? 8.308 0.088 -9.605 1.00 78.12 84 VAL A N 1
ATOM 699 C CA . VAL A 1 84 ? 8.290 1.565 -9.599 1.00 78.12 84 VAL A CA 1
ATOM 700 C C . VAL A 1 84 ? 7.445 2.101 -8.435 1.00 78.12 84 VAL A C 1
ATOM 702 O O . VAL A 1 84 ? 7.689 3.197 -7.932 1.00 78.12 84 VAL A O 1
ATOM 705 N N . LEU A 1 85 ? 6.530 1.284 -7.902 1.00 79.75 85 LEU A N 1
ATOM 706 C CA . LEU A 1 85 ? 5.726 1.606 -6.731 1.00 79.75 85 LEU A CA 1
ATOM 707 C C . LEU A 1 85 ? 6.569 1.993 -5.504 1.00 79.75 85 LEU A C 1
ATOM 709 O O . LEU A 1 85 ? 6.144 2.844 -4.721 1.00 79.75 85 LEU A O 1
ATOM 713 N N . LEU A 1 86 ? 7.781 1.437 -5.370 1.00 79.44 86 LEU A N 1
ATOM 714 C CA . LEU A 1 86 ? 8.719 1.764 -4.291 1.00 79.44 86 LEU A CA 1
ATOM 715 C C . LEU A 1 86 ? 9.036 3.267 -4.231 1.00 79.44 86 LEU A C 1
ATOM 717 O O . LEU A 1 86 ? 9.151 3.826 -3.140 1.00 79.44 86 LEU A O 1
ATOM 721 N N . ALA A 1 87 ? 9.113 3.948 -5.380 1.00 82.69 87 ALA A N 1
ATOM 722 C CA . ALA A 1 87 ? 9.367 5.389 -5.440 1.00 82.69 87 ALA A CA 1
ATOM 723 C C . ALA A 1 87 ? 8.227 6.213 -4.811 1.00 82.69 87 ALA A C 1
ATOM 725 O O . ALA A 1 87 ? 8.450 7.302 -4.281 1.00 82.69 87 ALA A O 1
ATOM 726 N N . HIS A 1 88 ? 7.007 5.670 -4.797 1.00 84.25 88 HIS A N 1
ATOM 727 C CA . HIS A 1 88 ? 5.821 6.329 -4.253 1.00 84.25 88 HIS A CA 1
ATOM 728 C C . HIS A 1 88 ? 5.547 5.971 -2.787 1.00 84.25 88 HIS A C 1
ATOM 730 O O . HIS A 1 88 ? 4.635 6.536 -2.178 1.00 84.25 88 HIS A O 1
ATOM 736 N N . PHE A 1 89 ? 6.336 5.080 -2.175 1.00 82.50 89 PHE A N 1
ATOM 737 C CA . PHE A 1 89 ? 6.139 4.645 -0.786 1.00 82.50 89 PHE A CA 1
ATOM 738 C C . PHE A 1 89 ? 6.122 5.805 0.199 1.00 82.50 89 PHE A C 1
ATOM 740 O O . PHE A 1 89 ? 5.292 5.833 1.103 1.00 82.50 89 PHE A O 1
ATOM 747 N N . ARG A 1 90 ? 6.967 6.813 -0.027 1.00 83.50 90 ARG A N 1
ATOM 748 C CA . ARG A 1 90 ? 7.017 8.014 0.810 1.00 83.50 90 ARG A CA 1
ATOM 749 C C . ARG A 1 90 ? 5.676 8.751 0.894 1.00 83.50 90 ARG A C 1
ATOM 751 O O . ARG A 1 90 ? 5.409 9.375 1.915 1.00 83.50 90 ARG A O 1
ATOM 758 N N . ARG A 1 91 ? 4.853 8.680 -0.155 1.00 86.69 91 ARG A N 1
ATOM 759 C CA . ARG A 1 91 ? 3.521 9.301 -0.222 1.00 86.69 91 ARG A CA 1
ATOM 760 C C . ARG A 1 91 ? 2.422 8.345 0.233 1.00 86.69 91 ARG A C 1
ATOM 762 O O . ARG A 1 91 ? 1.527 8.739 0.971 1.00 86.69 91 ARG A O 1
ATOM 769 N N . MET A 1 92 ? 2.521 7.076 -0.158 1.00 86.44 92 MET A N 1
ATOM 770 C CA . MET A 1 92 ? 1.506 6.070 0.158 1.00 86.44 92 MET A CA 1
ATOM 771 C C . MET A 1 92 ? 1.501 5.683 1.631 1.00 86.44 92 MET A C 1
ATOM 773 O O . MET A 1 92 ? 0.445 5.713 2.250 1.00 86.44 92 MET A O 1
ATOM 777 N N . PHE A 1 93 ? 2.657 5.366 2.221 1.00 85.25 93 PHE A N 1
ATOM 778 C CA . PHE A 1 93 ? 2.715 4.864 3.597 1.00 85.25 93 PHE A CA 1
ATOM 779 C C . PHE A 1 93 ? 2.053 5.800 4.618 1.00 85.25 93 PHE A C 1
ATOM 781 O O . PHE A 1 93 ? 1.239 5.316 5.399 1.00 85.25 93 PHE A O 1
ATOM 788 N N . PRO A 1 94 ? 2.297 7.124 4.612 1.00 87.38 94 PRO A N 1
ATOM 789 C CA . PRO A 1 94 ? 1.597 8.030 5.521 1.00 87.38 94 PRO A CA 1
ATOM 790 C C . PRO A 1 94 ? 0.069 8.011 5.368 1.00 87.38 94 PRO A C 1
ATOM 792 O O . PRO A 1 94 ? -0.636 8.130 6.368 1.00 87.38 94 PRO A O 1
ATOM 795 N N . LEU A 1 95 ? -0.451 7.847 4.145 1.00 87.94 95 LEU A N 1
ATOM 796 C CA . LEU A 1 95 ? -1.893 7.731 3.902 1.00 87.94 95 LEU A CA 1
ATOM 797 C C . LEU A 1 95 ? -2.444 6.418 4.455 1.00 87.94 95 LEU A C 1
ATOM 799 O O . LEU A 1 95 ? -3.453 6.442 5.148 1.00 87.94 95 LEU A O 1
ATOM 803 N N . ILE A 1 96 ? -1.750 5.303 4.214 1.00 86.62 96 ILE A N 1
ATOM 804 C CA . ILE A 1 96 ? -2.125 3.981 4.738 1.00 86.62 96 ILE A CA 1
ATOM 805 C C . ILE A 1 96 ? -2.214 4.014 6.254 1.00 86.62 96 ILE A C 1
ATOM 807 O O . ILE A 1 96 ? -3.231 3.626 6.815 1.00 86.62 96 ILE A O 1
ATOM 811 N N . LEU A 1 97 ? -1.152 4.486 6.911 1.00 86.19 97 LEU A N 1
ATOM 812 C CA . LEU A 1 97 ? -1.087 4.531 8.369 1.00 86.19 97 LEU A CA 1
ATOM 813 C C . LEU A 1 97 ? -2.197 5.423 8.930 1.00 86.19 97 LEU A C 1
ATOM 815 O O . LEU A 1 97 ? -2.824 5.090 9.925 1.00 86.19 97 LEU A O 1
ATOM 819 N N . LYS A 1 98 ? -2.516 6.521 8.240 1.00 88.12 98 LYS A N 1
ATOM 820 C CA . LYS A 1 98 ? -3.645 7.377 8.610 1.00 88.12 98 LYS A CA 1
ATOM 821 C C . LYS A 1 98 ? -5.001 6.684 8.446 1.00 88.12 98 LYS A C 1
ATOM 823 O O . LYS A 1 98 ? -5.899 6.933 9.240 1.00 88.12 98 LYS A O 1
ATOM 828 N N . TRP A 1 99 ? -5.179 5.875 7.407 1.00 89.38 99 TRP A N 1
ATOM 829 C CA . TRP A 1 99 ? -6.432 5.162 7.140 1.00 89.38 99 TRP A CA 1
ATOM 830 C C . TRP A 1 99 ? -6.605 3.916 8.007 1.00 89.38 99 TRP A C 1
ATOM 832 O O . TRP A 1 99 ? -7.735 3.510 8.252 1.00 89.38 99 TRP A O 1
ATOM 842 N N . MET A 1 100 ? -5.507 3.355 8.513 1.00 86.38 100 MET A N 1
ATOM 843 C CA . MET A 1 100 ? -5.505 2.221 9.436 1.00 86.38 100 MET A CA 1
ATOM 844 C C . MET A 1 100 ? -6.311 2.504 10.710 1.00 86.38 100 MET A C 1
ATOM 846 O O . MET A 1 100 ? -7.009 1.622 11.196 1.00 86.38 100 MET A O 1
ATOM 850 N N . HIS A 1 101 ? -6.274 3.749 11.188 1.00 84.56 101 H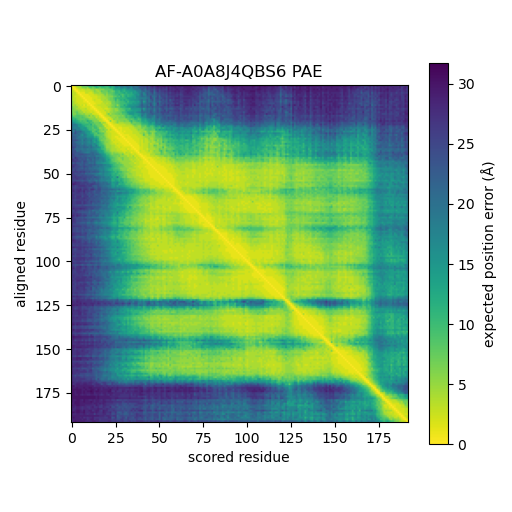IS A N 1
ATOM 851 C CA . HIS A 1 101 ? -7.010 4.217 12.366 1.00 84.56 101 HIS A CA 1
ATOM 852 C C . HIS A 1 101 ? -8.222 5.081 11.989 1.00 84.56 101 HIS A C 1
ATOM 854 O O . HIS A 1 101 ? -8.590 6.002 12.716 1.00 84.56 101 HIS A O 1
ATOM 860 N N . ALA A 1 102 ? -8.817 4.853 10.815 1.00 85.81 102 ALA A N 1
ATOM 861 C CA . ALA A 1 102 ? -10.065 5.517 10.461 1.00 85.81 102 ALA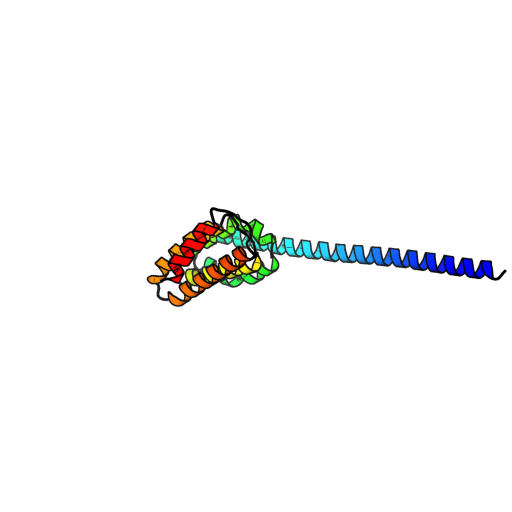 A CA 1
ATOM 862 C C . ALA A 1 102 ? -11.223 5.017 11.347 1.00 85.81 102 ALA A C 1
ATOM 864 O O . ALA A 1 102 ? -11.263 3.853 11.749 1.00 85.81 102 ALA A O 1
ATOM 865 N N . ASP A 1 103 ? -12.191 5.896 11.612 1.00 80.12 103 ASP A N 1
ATOM 866 C CA . ASP A 1 103 ? -13.349 5.583 12.460 1.00 80.12 103 ASP A CA 1
ATOM 867 C C . ASP A 1 103 ? -14.308 4.561 11.820 1.00 80.12 103 ASP A C 1
ATOM 869 O O . ASP A 1 103 ? -15.151 3.986 12.504 1.00 80.12 103 ASP A O 1
ATOM 873 N N . ASP A 1 104 ? -14.204 4.324 10.508 1.00 83.44 104 ASP A N 1
ATOM 874 C CA . ASP A 1 104 ? -15.083 3.417 9.778 1.00 83.44 104 ASP A CA 1
ATOM 875 C C . ASP A 1 104 ? -14.492 2.009 9.613 1.00 83.44 104 ASP A C 1
ATOM 877 O O . ASP A 1 104 ? -13.380 1.824 9.114 1.00 83.44 104 ASP A O 1
ATOM 881 N N . ASP A 1 105 ? -15.285 1.001 9.983 1.00 80.19 105 ASP A N 1
ATOM 882 C CA . ASP A 1 105 ? -14.877 -0.408 9.946 1.00 80.19 105 ASP A CA 1
ATOM 883 C C . ASP A 1 105 ? -14.553 -0.908 8.529 1.00 80.19 105 ASP A C 1
ATOM 885 O O . ASP A 1 105 ? -13.678 -1.752 8.362 1.00 80.19 105 ASP A O 1
ATOM 889 N N . GLU A 1 106 ? -15.196 -0.348 7.497 1.00 85.62 106 GLU A N 1
ATOM 890 C CA . GLU A 1 106 ? -14.937 -0.708 6.096 1.00 85.62 106 GLU A CA 1
ATOM 891 C C . GLU A 1 106 ? -13.509 -0.336 5.668 1.00 85.62 106 GLU A C 1
ATOM 893 O O . GLU A 1 106 ? -12.790 -1.174 5.125 1.00 85.62 106 GLU A O 1
ATOM 898 N N . THR A 1 107 ? -13.055 0.891 5.951 1.00 86.44 107 THR A N 1
ATOM 899 C CA . THR A 1 107 ? -11.665 1.291 5.675 1.00 86.44 107 THR A CA 1
ATOM 900 C C . THR A 1 107 ? -10.687 0.436 6.481 1.00 86.44 107 THR A C 1
ATOM 902 O O . THR A 1 107 ? -9.674 -0.010 5.944 1.00 86.44 107 THR A 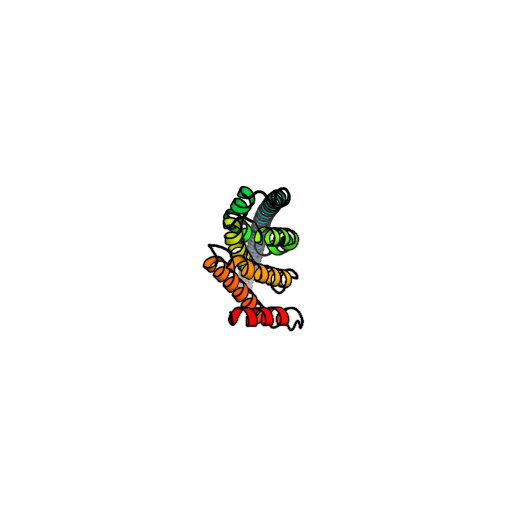O 1
ATOM 905 N N . VAL A 1 108 ? -10.991 0.173 7.753 1.00 85.38 108 VAL A N 1
ATOM 906 C CA . VAL A 1 108 ? -10.111 -0.586 8.656 1.00 85.38 108 VAL A CA 1
ATOM 907 C C . VAL A 1 108 ? -9.955 -2.047 8.224 1.00 85.38 108 VAL A C 1
ATOM 909 O O . VAL A 1 108 ? -8.898 -2.625 8.455 1.00 85.38 108 VAL A O 1
ATOM 912 N N . LEU A 1 109 ? -10.955 -2.633 7.562 1.00 86.69 109 LEU A N 1
ATOM 913 C CA . LEU A 1 109 ? -10.862 -3.971 6.968 1.00 86.69 109 LEU A CA 1
ATOM 914 C C . LEU A 1 109 ? -10.068 -3.980 5.656 1.00 86.69 109 LEU A C 1
ATOM 916 O O . LEU A 1 109 ? -9.235 -4.860 5.440 1.00 86.69 109 LEU A O 1
ATOM 920 N N . LEU A 1 110 ? -10.279 -2.976 4.803 1.00 88.12 110 LEU A N 1
ATOM 921 C CA . LEU A 1 110 ? -9.637 -2.896 3.488 1.00 88.12 110 LEU A CA 1
ATOM 922 C C . LEU A 1 110 ? -8.146 -2.536 3.568 1.00 88.12 110 LEU A C 1
ATOM 924 O O . LEU A 1 110 ? -7.349 -2.980 2.743 1.00 88.12 110 LEU A O 1
ATOM 928 N N . VAL A 1 111 ? -7.736 -1.727 4.549 1.00 88.94 111 VAL A N 1
ATOM 929 C CA . VAL A 1 111 ? -6.340 -1.273 4.683 1.00 88.94 111 VAL A CA 1
ATOM 930 C C . VAL A 1 111 ? -5.350 -2.433 4.912 1.00 88.94 111 VAL A C 1
ATOM 932 O O . VAL A 1 111 ? -4.338 -2.481 4.207 1.00 88.94 111 VAL A O 1
ATOM 935 N N . PRO A 1 112 ? -5.592 -3.385 5.835 1.00 85.31 112 PRO A N 1
ATOM 936 C CA . PRO A 1 112 ? -4.759 -4.575 6.005 1.00 85.31 112 PRO A CA 1
ATOM 937 C C . PRO A 1 112 ? -4.640 -5.425 4.735 1.00 85.31 112 PRO A C 1
ATOM 939 O O . PRO A 1 112 ? -3.533 -5.818 4.353 1.00 85.31 112 PRO A O 1
ATOM 942 N N . GLU A 1 113 ? -5.750 -5.680 4.042 1.00 85.38 113 GLU A N 1
ATOM 943 C CA . GLU A 1 113 ? -5.737 -6.397 2.764 1.00 85.38 113 GLU A CA 1
ATOM 944 C C . GLU A 1 113 ? -4.853 -5.673 1.740 1.00 85.38 113 GLU A C 1
ATOM 946 O O . GLU A 1 113 ? -3.986 -6.275 1.100 1.00 85.38 113 GLU A O 1
ATOM 951 N N . TRP A 1 114 ? -4.975 -4.349 1.686 1.00 87.06 114 TRP A N 1
ATOM 952 C CA . TRP A 1 114 ? -4.188 -3.514 0.795 1.00 87.06 114 TRP A CA 1
ATOM 953 C C . TRP A 1 114 ? -2.682 -3.564 1.091 1.00 87.06 114 TRP A C 1
ATOM 955 O O . TRP A 1 114 ? -1.860 -3.732 0.185 1.00 87.06 114 TRP A O 1
ATOM 965 N N . ILE A 1 115 ? -2.301 -3.493 2.370 1.00 86.00 115 ILE A N 1
ATOM 966 C CA . ILE A 1 115 ? -0.908 -3.636 2.819 1.00 86.00 115 ILE A CA 1
ATOM 967 C C . ILE A 1 115 ? -0.346 -4.991 2.393 1.00 86.00 115 ILE A C 1
ATOM 969 O O . ILE A 1 115 ? 0.778 -5.065 1.890 1.00 86.00 115 ILE A O 1
ATOM 973 N N . ARG A 1 116 ? -1.126 -6.064 2.552 1.00 84.69 116 ARG A N 1
ATOM 974 C CA . ARG A 1 116 ? -0.731 -7.408 2.122 1.00 84.69 116 ARG A CA 1
ATOM 975 C C . ARG A 1 116 ? -0.455 -7.448 0.617 1.00 84.69 116 ARG A C 1
ATOM 977 O O . ARG A 1 116 ? 0.550 -8.036 0.215 1.00 84.69 116 ARG A O 1
ATOM 984 N N . THR A 1 117 ? -1.289 -6.812 -0.203 1.00 84.12 117 THR A N 1
ATOM 985 C CA . THR A 1 117 ? -1.087 -6.734 -1.658 1.00 84.12 117 THR A CA 1
ATOM 986 C C . THR A 1 117 ? 0.176 -5.956 -2.020 1.00 84.12 117 THR A C 1
ATOM 988 O O . THR A 1 117 ? 0.995 -6.465 -2.785 1.00 84.12 117 THR A O 1
ATOM 991 N N . ILE A 1 118 ? 0.423 -4.788 -1.417 1.00 82.44 118 ILE A N 1
ATOM 992 C CA . ILE A 1 118 ? 1.677 -4.045 -1.643 1.00 82.44 118 ILE A CA 1
ATOM 993 C C . ILE A 1 118 ? 2.889 -4.900 -1.277 1.00 82.44 118 ILE A C 1
ATOM 995 O O . ILE A 1 118 ? 3.856 -4.961 -2.039 1.00 82.44 118 ILE A O 1
ATOM 999 N N . LEU A 1 119 ? 2.845 -5.564 -0.119 1.00 79.94 119 LEU A N 1
ATOM 1000 C CA . LEU A 1 119 ? 3.943 -6.395 0.366 1.00 79.94 119 LEU A CA 1
ATOM 1001 C C . LEU A 1 119 ? 4.243 -7.560 -0.580 1.00 79.94 119 LEU A C 1
ATOM 1003 O O . LEU A 1 119 ? 5.416 -7.862 -0.805 1.00 79.94 119 LEU A O 1
ATOM 1007 N N . LYS A 1 120 ? 3.207 -8.171 -1.169 1.00 80.50 120 LYS A N 1
ATOM 1008 C CA . LYS A 1 120 ? 3.353 -9.198 -2.211 1.00 80.50 120 LYS A CA 1
ATOM 1009 C C . LYS A 1 120 ? 3.948 -8.630 -3.502 1.00 80.50 120 LYS A C 1
ATOM 1011 O O . LYS A 1 120 ? 4.844 -9.248 -4.065 1.00 80.50 120 LYS A O 1
ATOM 1016 N N . LEU A 1 121 ? 3.477 -7.465 -3.957 1.00 75.25 121 LEU A N 1
ATOM 1017 C CA . LEU A 1 121 ? 3.884 -6.864 -5.236 1.00 75.25 121 LEU A CA 1
ATOM 1018 C C . LEU A 1 121 ? 5.315 -6.321 -5.234 1.00 75.25 121 LEU A C 1
ATOM 1020 O O . LEU A 1 121 ? 5.992 -6.347 -6.257 1.00 75.25 121 LEU A O 1
ATOM 1024 N N . THR A 1 122 ? 5.777 -5.798 -4.102 1.00 70.62 122 THR A N 1
ATOM 1025 C CA . THR A 1 122 ? 7.047 -5.057 -4.038 1.00 70.62 122 THR A CA 1
ATOM 1026 C C . THR A 1 122 ? 8.186 -5.829 -3.389 1.00 70.62 122 THR A C 1
ATOM 1028 O O . THR A 1 122 ? 9.320 -5.358 -3.439 1.00 70.62 122 THR A O 1
ATOM 1031 N N . TRP A 1 123 ? 7.910 -7.003 -2.803 1.00 64.06 123 TRP A N 1
ATOM 1032 C CA . TRP A 1 123 ? 8.891 -7.806 -2.065 1.00 64.06 123 TRP A CA 1
ATOM 1033 C C . TRP A 1 123 ? 9.727 -6.923 -1.120 1.00 64.06 123 TRP A C 1
ATOM 1035 O O . TRP A 1 123 ? 10.948 -6.809 -1.253 1.00 64.06 123 TRP A O 1
ATOM 1045 N N . ILE A 1 124 ? 9.058 -6.200 -0.212 1.00 58.44 124 ILE A N 1
ATOM 1046 C CA . ILE A 1 124 ? 9.702 -5.166 0.611 1.00 58.44 124 ILE A CA 1
ATOM 1047 C C . ILE A 1 124 ? 10.803 -5.782 1.484 1.00 58.44 124 ILE A C 1
ATOM 1049 O O . ILE A 1 124 ? 10.545 -6.352 2.545 1.00 58.44 124 ILE A O 1
ATOM 1053 N N . ARG A 1 125 ? 12.059 -5.599 1.067 1.00 57.44 125 ARG A N 1
ATOM 1054 C CA . ARG A 1 125 ? 13.243 -5.824 1.897 1.00 57.44 125 ARG A CA 1
ATOM 1055 C C . ARG A 1 125 ? 13.457 -4.581 2.754 1.00 57.44 125 ARG A C 1
ATOM 1057 O O . ARG A 1 125 ? 13.926 -3.570 2.249 1.00 57.44 125 ARG A O 1
ATOM 1064 N N . ASN A 1 126 ? 13.111 -4.664 4.038 1.00 57.34 126 ASN A N 1
ATOM 1065 C CA . ASN A 1 126 ? 13.601 -3.755 5.081 1.00 57.34 126 ASN A CA 1
ATOM 1066 C C . ASN A 1 126 ? 13.533 -2.249 4.727 1.00 57.34 126 ASN A C 1
ATOM 1068 O O . ASN A 1 126 ? 14.530 -1.532 4.811 1.00 57.34 126 ASN A O 1
ATOM 1072 N N . THR A 1 127 ? 12.370 -1.750 4.298 1.00 64.56 127 THR A N 1
ATOM 1073 C CA . THR A 1 127 ? 12.180 -0.296 4.162 1.00 64.56 127 THR A CA 1
ATOM 1074 C C . THR A 1 127 ? 12.061 0.349 5.543 1.00 64.56 127 THR A C 1
ATOM 1076 O O . THR A 1 127 ? 11.502 -0.286 6.441 1.00 64.56 127 THR A O 1
ATOM 1079 N N . PRO A 1 128 ? 12.453 1.626 5.720 1.00 70.25 128 PRO A N 1
ATOM 1080 C CA . PRO A 1 128 ? 12.327 2.332 7.004 1.00 70.25 128 PRO A CA 1
ATOM 1081 C C . PRO A 1 128 ? 10.881 2.388 7.531 1.00 70.25 128 PRO A C 1
ATOM 1083 O O . PRO A 1 128 ? 10.657 2.628 8.713 1.00 70.25 128 PRO A O 1
ATOM 1086 N N . TYR A 1 129 ? 9.896 2.128 6.668 1.00 73.81 129 TYR A N 1
ATOM 1087 C CA . TYR A 1 129 ? 8.481 2.065 7.017 1.00 73.81 129 TYR A CA 1
ATOM 1088 C C . TYR A 1 129 ? 8.053 0.758 7.695 1.00 73.81 129 TYR A C 1
ATOM 1090 O O . TYR A 1 129 ? 7.011 0.756 8.339 1.00 73.81 129 TYR A O 1
ATOM 1098 N N . VAL A 1 130 ? 8.822 -0.338 7.591 1.00 74.19 130 VAL A N 1
ATOM 1099 C CA . VAL A 1 130 ? 8.417 -1.647 8.147 1.00 74.19 130 VAL A CA 1
ATOM 1100 C C . VAL A 1 130 ? 8.333 -1.600 9.669 1.00 74.19 130 VAL A C 1
ATOM 1102 O O . VAL A 1 130 ? 7.362 -2.094 10.224 1.00 74.19 130 VAL A O 1
ATOM 1105 N N . GLY A 1 131 ? 9.305 -0.972 10.342 1.00 76.50 131 GLY A N 1
ATOM 1106 C CA . GLY A 1 131 ? 9.278 -0.846 11.804 1.00 76.50 131 GLY A CA 1
ATOM 1107 C C . GLY A 1 131 ? 8.016 -0.128 12.280 1.00 76.50 131 GLY A C 1
ATOM 1108 O O . GLY A 1 131 ? 7.258 -0.673 13.073 1.00 76.50 131 GLY A O 1
ATOM 1109 N N . ARG A 1 132 ? 7.730 1.035 11.681 1.00 82.31 132 ARG A N 1
ATOM 1110 C CA . ARG A 1 132 ? 6.514 1.793 11.982 1.00 82.31 132 ARG A CA 1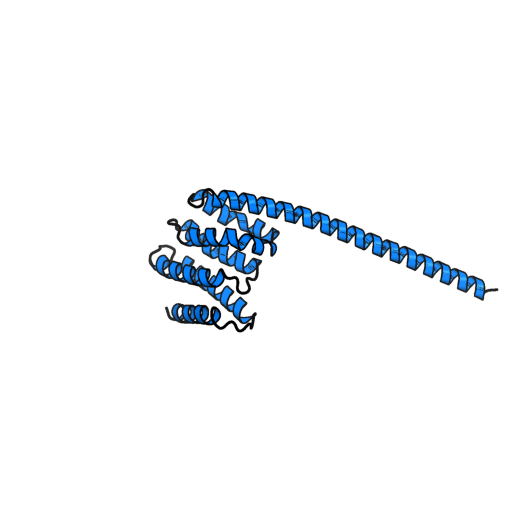
ATOM 1111 C C . ARG A 1 132 ? 5.245 1.018 11.627 1.00 82.31 132 ARG A C 1
ATOM 1113 O O . ARG A 1 132 ? 4.292 1.055 12.382 1.00 82.31 132 ARG A O 1
ATOM 1120 N N . LEU A 1 133 ? 5.227 0.296 10.508 1.00 83.19 133 LEU A N 1
ATOM 1121 C CA . LEU A 1 133 ? 4.082 -0.528 10.125 1.00 83.19 133 LEU A CA 1
ATOM 1122 C C . LEU A 1 133 ? 3.782 -1.603 11.178 1.00 83.19 133 LEU A C 1
ATOM 1124 O O . LEU A 1 133 ? 2.623 -1.817 11.503 1.00 83.19 133 LEU A O 1
ATOM 1128 N N . VAL A 1 134 ? 4.806 -2.264 11.721 1.00 81.75 134 VAL A N 1
ATOM 1129 C CA . VAL A 1 134 ? 4.637 -3.283 12.769 1.00 81.75 134 VAL A CA 1
ATOM 1130 C C . VAL A 1 134 ? 4.104 -2.666 14.064 1.00 81.75 134 VAL A C 1
ATOM 1132 O O . VAL A 1 134 ? 3.209 -3.243 14.685 1.00 81.75 134 VAL A O 1
ATOM 1135 N N . ASP A 1 135 ? 4.604 -1.489 14.442 1.00 83.50 135 ASP A N 1
ATOM 1136 C CA . ASP A 1 135 ? 4.115 -0.758 15.615 1.00 83.50 135 ASP A CA 1
ATOM 1137 C C . ASP A 1 135 ? 2.620 -0.411 15.461 1.00 83.50 135 ASP A C 1
ATOM 1139 O O . ASP A 1 135 ? 1.813 -0.728 16.335 1.00 83.50 135 ASP A O 1
ATOM 1143 N N . GLU A 1 136 ? 2.229 0.147 14.312 1.00 86.19 136 GLU A N 1
ATOM 1144 C CA . GLU A 1 136 ? 0.848 0.573 14.026 1.00 86.19 136 GLU A CA 1
ATOM 1145 C C . GLU A 1 136 ? -0.097 -0.640 13.887 1.00 86.19 136 GLU A C 1
ATOM 1147 O O . GLU A 1 136 ? -1.200 -0.629 14.426 1.00 86.19 136 GLU A O 1
ATOM 1152 N N . LEU A 1 137 ? 0.354 -1.751 13.283 1.00 85.19 137 LEU A N 1
ATOM 1153 C CA . LEU A 1 137 ? -0.402 -3.016 13.246 1.00 85.19 137 LEU A CA 1
ATOM 1154 C C . LEU A 1 137 ? -0.637 -3.593 14.649 1.00 85.19 137 LEU A C 1
ATOM 1156 O O . LEU A 1 137 ? -1.681 -4.191 14.906 1.00 85.19 137 LEU A O 1
ATOM 1160 N N . THR A 1 138 ? 0.315 -3.413 15.566 1.00 83.88 138 THR A N 1
ATOM 1161 C CA . THR A 1 138 ? 0.175 -3.860 16.959 1.00 83.88 138 THR A CA 1
ATOM 1162 C C . THR A 1 138 ? -0.842 -3.006 17.713 1.00 83.88 138 THR A C 1
ATOM 1164 O O . THR A 1 138 ? -1.608 -3.532 18.523 1.00 83.88 138 THR A O 1
ATOM 1167 N N . ILE A 1 139 ? -0.875 -1.697 17.446 1.00 86.56 139 ILE A N 1
ATOM 1168 C CA . ILE A 1 139 ? -1.910 -0.797 17.970 1.00 86.56 139 ILE A CA 1
ATOM 1169 C C . ILE A 1 139 ? -3.272 -1.207 17.408 1.00 86.56 139 ILE A C 1
ATOM 1171 O O . ILE A 1 139 ? -4.198 -1.437 18.185 1.00 86.56 139 ILE A O 1
ATOM 1175 N N . LEU A 1 140 ? -3.370 -1.411 16.091 1.00 84.75 140 LEU A N 1
ATOM 1176 C CA . LEU A 1 140 ? -4.606 -1.835 15.442 1.00 84.75 140 LEU A CA 1
ATOM 1177 C C . LEU A 1 140 ? -5.122 -3.164 16.001 1.00 84.75 140 LEU A C 1
ATOM 1179 O O . LEU A 1 140 ? -6.318 -3.303 16.220 1.00 84.75 140 LEU A O 1
ATOM 1183 N N . TYR A 1 141 ? -4.243 -4.131 16.273 1.00 81.94 141 TYR A N 1
ATOM 1184 C CA . TYR A 1 141 ? -4.633 -5.404 16.885 1.00 81.94 141 TYR A CA 1
ATOM 1185 C C . TYR A 1 141 ? -5.301 -5.206 18.256 1.00 81.94 141 TYR A C 1
ATOM 1187 O O . TYR A 1 141 ? -6.311 -5.842 18.561 1.00 81.94 141 TYR A O 1
ATOM 1195 N N . LYS A 1 142 ? -4.773 -4.284 19.071 1.00 83.19 142 LYS A N 1
ATOM 1196 C CA . LYS A 1 142 ? -5.361 -3.930 20.372 1.00 83.19 142 LYS A CA 1
ATOM 1197 C C . LYS A 1 142 ? -6.694 -3.198 20.212 1.00 83.19 142 LYS A C 1
ATOM 1199 O O . LYS A 1 142 ? -7.638 -3.510 20.928 1.00 83.19 142 LYS A O 1
ATOM 1204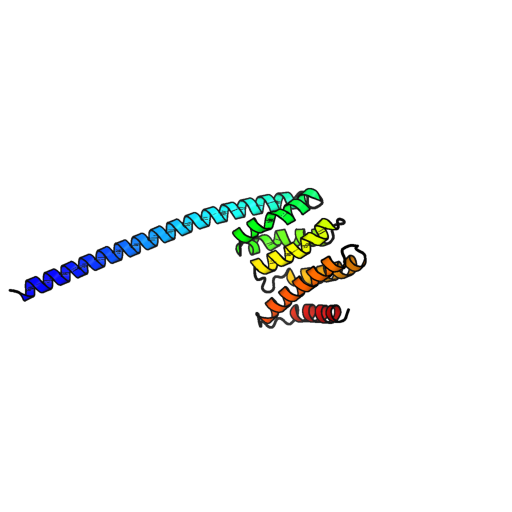 N N . GLU A 1 143 ? -6.789 -2.263 19.270 1.00 82.50 143 GLU A N 1
ATOM 1205 C CA . GLU A 1 143 ? -8.028 -1.527 18.972 1.00 82.50 143 GLU A CA 1
ATOM 1206 C C . GLU A 1 143 ? -9.121 -2.445 18.405 1.00 82.50 143 GLU A C 1
ATOM 1208 O O . GLU A 1 143 ? -10.294 -2.329 18.764 1.00 82.50 143 GLU A O 1
ATOM 1213 N N . ALA A 1 144 ? -8.741 -3.408 17.564 1.00 80.19 144 ALA A N 1
ATOM 1214 C CA . ALA A 1 144 ? -9.641 -4.377 16.949 1.00 80.19 144 ALA A CA 1
ATOM 1215 C C . ALA A 1 144 ? -10.311 -5.298 17.973 1.00 80.19 144 ALA A C 1
ATOM 1217 O O . ALA A 1 144 ? -11.406 -5.791 17.707 1.00 80.19 144 ALA A O 1
ATOM 1218 N N . ALA A 1 145 ? -9.718 -5.487 19.159 1.00 76.62 145 ALA A N 1
ATOM 1219 C CA . ALA A 1 145 ? -10.343 -6.235 20.250 1.00 76.62 145 ALA A CA 1
ATOM 1220 C C . ALA A 1 145 ? -11.707 -5.652 20.667 1.00 76.62 145 ALA A C 1
ATOM 1222 O O . ALA A 1 145 ? -12.559 -6.392 21.155 1.00 76.62 145 ALA A O 1
ATOM 1223 N N . MET A 1 146 ? -11.927 -4.354 20.429 1.00 74.44 146 MET A N 1
ATOM 1224 C CA . MET A 1 146 ? -13.171 -3.643 20.738 1.00 74.44 146 MET A CA 1
ATOM 1225 C C . MET A 1 146 ? -14.132 -3.547 19.539 1.00 74.44 146 MET A C 1
ATOM 1227 O O . MET A 1 146 ? -15.230 -3.007 19.679 1.00 74.44 146 MET A O 1
ATOM 1231 N N . LYS A 1 147 ? -13.743 -4.040 18.353 1.00 76.19 147 LYS A N 1
ATOM 1232 C CA . LYS A 1 147 ? -14.520 -3.920 17.108 1.00 76.19 147 LYS A CA 1
ATOM 1233 C C . LYS A 1 147 ? -15.325 -5.184 16.806 1.00 76.19 147 LYS A C 1
ATOM 1235 O O . LYS A 1 147 ? -14.929 -6.293 17.152 1.00 76.19 147 LYS A O 1
ATOM 1240 N N . ARG A 1 148 ? -16.443 -5.029 16.084 1.00 73.56 148 ARG A N 1
ATOM 1241 C CA . ARG A 1 148 ? -17.287 -6.164 15.652 1.00 73.56 148 ARG A CA 1
ATOM 1242 C C . ARG A 1 148 ? -16.573 -7.092 14.667 1.00 73.56 148 ARG A C 1
ATOM 1244 O O . ARG A 1 148 ? -16.782 -8.295 14.720 1.00 73.56 148 ARG A O 1
ATOM 1251 N N . ALA A 1 149 ? -15.697 -6.548 13.824 1.00 75.75 149 ALA A N 1
ATOM 1252 C CA . ALA A 1 149 ? -14.925 -7.303 12.836 1.00 75.75 149 ALA A CA 1
ATOM 1253 C C . ALA A 1 149 ? -13.566 -7.807 13.373 1.00 75.75 149 ALA A C 1
ATOM 1255 O O . ALA A 1 149 ? -12.598 -7.933 12.623 1.00 75.75 149 ALA A O 1
ATOM 1256 N N . ARG A 1 150 ? -13.470 -8.066 14.687 1.00 80.00 150 ARG A N 1
ATOM 1257 C CA . ARG A 1 150 ? -12.229 -8.453 15.380 1.00 80.00 150 ARG A CA 1
ATOM 1258 C C . ARG A 1 150 ? -11.505 -9.612 14.698 1.00 80.00 150 ARG A C 1
ATOM 1260 O O . ARG A 1 150 ? -10.310 -9.513 14.450 1.00 80.00 150 ARG A O 1
ATOM 1267 N N . GLU A 1 151 ? -12.207 -10.711 14.433 1.00 79.88 151 GLU A N 1
ATOM 1268 C CA . GLU A 1 151 ? -11.593 -11.945 13.922 1.00 79.88 151 GLU A CA 1
ATOM 1269 C C . GLU A 1 151 ? -10.991 -11.750 12.530 1.00 79.88 151 GLU A C 1
ATOM 1271 O O . GLU A 1 151 ? -9.860 -12.168 12.271 1.00 79.88 151 GLU A O 1
ATOM 1276 N N . GLU A 1 152 ? -11.709 -11.044 11.657 1.00 81.06 152 GLU A N 1
ATOM 1277 C CA . GLU A 1 152 ? -11.239 -10.713 10.317 1.00 81.06 152 GLU A CA 1
ATOM 1278 C C . GLU A 1 152 ? -10.013 -9.804 10.382 1.00 81.06 152 GLU A C 1
ATOM 1280 O O . GLU A 1 152 ? -8.984 -10.127 9.784 1.00 81.06 152 GLU A O 1
ATOM 1285 N N . ILE A 1 153 ? -10.071 -8.716 11.158 1.00 81.44 153 ILE A N 1
ATOM 1286 C CA . ILE A 1 153 ? -8.949 -7.778 11.301 1.00 81.44 153 ILE A CA 1
ATOM 1287 C C . ILE A 1 153 ? -7.716 -8.505 11.856 1.00 81.44 153 ILE A C 1
ATOM 1289 O O . ILE A 1 153 ? -6.632 -8.412 11.278 1.00 81.44 153 ILE A O 1
ATOM 1293 N N . SER A 1 154 ? -7.879 -9.295 12.920 1.00 82.38 154 SER A N 1
ATOM 1294 C CA . SER A 1 154 ? -6.795 -10.081 13.519 1.00 82.38 154 SER A CA 1
ATOM 1295 C C . SER A 1 154 ? -6.175 -11.062 12.527 1.00 82.38 154 SER A C 1
ATOM 1297 O O . SER A 1 154 ? -4.951 -11.140 12.421 1.00 82.38 154 SER A O 1
ATOM 1299 N N . THR A 1 155 ? -6.996 -11.769 11.747 1.00 86.81 155 THR A N 1
ATOM 1300 C CA . THR A 1 155 ? -6.512 -12.723 10.741 1.00 86.81 155 THR A CA 1
ATOM 1301 C C . THR A 1 155 ? -5.677 -12.020 9.671 1.00 86.81 155 THR A C 1
ATOM 1303 O O . THR A 1 155 ? -4.592 -12.493 9.323 1.00 86.81 155 THR A O 1
ATOM 1306 N N . HIS A 1 156 ? -6.127 -10.861 9.181 1.00 84.44 156 HIS A N 1
ATOM 1307 C CA . HIS A 1 156 ? -5.371 -10.078 8.204 1.00 84.44 156 HIS A CA 1
ATOM 1308 C C . HIS A 1 156 ? -4.043 -9.573 8.779 1.00 84.44 156 HIS A C 1
ATOM 1310 O O . HIS A 1 156 ? -3.007 -9.699 8.121 1.00 84.44 156 HIS A O 1
ATOM 1316 N N . ILE A 1 157 ? -4.041 -9.067 10.017 1.00 83.75 157 ILE A N 1
ATOM 1317 C CA . ILE A 1 157 ? -2.822 -8.609 10.699 1.00 83.75 157 ILE A CA 1
ATOM 1318 C C . ILE A 1 157 ? -1.813 -9.757 10.831 1.00 83.75 157 ILE A C 1
ATOM 1320 O O . ILE A 1 157 ? -0.654 -9.603 10.440 1.00 83.75 157 ILE A O 1
ATOM 1324 N N . LEU A 1 158 ? -2.243 -10.929 11.307 1.00 82.88 158 LEU A N 1
ATOM 1325 C CA . LEU A 1 158 ? -1.370 -12.098 11.460 1.00 82.88 158 LEU A CA 1
ATOM 1326 C C . LEU A 1 158 ? -0.794 -12.566 10.116 1.00 82.88 158 LEU A C 1
ATOM 1328 O O . LEU A 1 158 ? 0.394 -12.892 10.025 1.00 82.88 158 LEU A O 1
ATOM 1332 N N . GLN A 1 159 ? -1.590 -12.547 9.043 1.00 85.81 159 GLN A N 1
ATOM 1333 C CA . GLN A 1 159 ? -1.107 -12.870 7.698 1.00 85.81 159 GLN A CA 1
ATOM 1334 C C . GLN A 1 159 ? -0.044 -11.879 7.205 1.00 85.81 159 GLN A C 1
ATOM 1336 O O . GLN A 1 159 ? 0.958 -12.300 6.622 1.00 85.81 159 GLN A O 1
ATOM 1341 N N . ILE A 1 160 ? -0.228 -10.577 7.449 1.00 85.25 160 ILE A N 1
ATOM 1342 C CA . ILE A 1 160 ? 0.752 -9.537 7.096 1.00 85.25 160 ILE A CA 1
ATOM 1343 C C . ILE A 1 160 ? 2.050 -9.744 7.869 1.00 85.25 160 ILE A C 1
ATOM 1345 O O . ILE A 1 160 ? 3.129 -9.751 7.274 1.00 85.25 160 ILE A O 1
ATOM 1349 N N . LEU A 1 161 ? 1.954 -9.959 9.180 1.00 80.69 161 LEU A N 1
ATOM 1350 C CA . LEU A 1 161 ? 3.112 -10.229 10.020 1.00 80.69 161 LEU A CA 1
ATOM 1351 C C . LEU A 1 161 ? 3.856 -11.478 9.531 1.00 80.69 161 LEU A C 1
ATOM 1353 O O . LEU A 1 161 ? 5.090 -11.486 9.510 1.00 80.69 161 LEU A O 1
ATOM 1357 N N . THR A 1 162 ? 3.130 -12.527 9.113 1.00 82.94 162 THR A N 1
ATOM 1358 C CA . THR A 1 162 ? 3.725 -13.798 8.643 1.00 82.94 162 THR A CA 1
ATOM 1359 C C . THR A 1 162 ? 4.472 -13.576 7.340 1.00 82.94 162 THR A C 1
ATOM 1361 O O . THR A 1 162 ? 5.604 -14.036 7.173 1.00 82.94 162 THR A O 1
ATOM 1364 N N . LEU A 1 163 ? 3.872 -12.794 6.442 1.00 81.06 163 LEU A N 1
ATOM 1365 C CA . LEU A 1 163 ? 4.491 -12.392 5.189 1.00 81.06 163 LEU A CA 1
ATOM 1366 C C . LEU A 1 163 ? 5.779 -11.594 5.443 1.00 81.06 163 LEU A C 1
ATOM 1368 O O . LEU A 1 163 ? 6.821 -11.928 4.880 1.00 81.06 163 LEU A O 1
ATOM 1372 N N . LEU A 1 164 ? 5.747 -10.612 6.349 1.00 78.44 164 LEU A N 1
ATOM 1373 C CA . LEU A 1 164 ? 6.927 -9.837 6.746 1.00 78.44 164 LEU A CA 1
ATOM 1374 C C . LEU A 1 164 ? 8.032 -10.730 7.328 1.00 78.44 164 LEU A C 1
ATOM 1376 O O . LEU A 1 164 ? 9.194 -10.594 6.944 1.00 78.44 164 LEU A O 1
ATOM 1380 N N . GLN A 1 165 ? 7.680 -11.676 8.202 1.00 75.56 165 GLN A N 1
ATOM 1381 C CA . GLN A 1 165 ? 8.643 -12.597 8.805 1.00 75.56 165 GLN A CA 1
ATOM 1382 C C . GLN A 1 165 ? 9.276 -13.528 7.762 1.00 75.56 165 GLN A C 1
ATOM 1384 O O . GLN A 1 165 ? 10.490 -13.735 7.781 1.00 75.56 165 GLN A O 1
ATOM 1389 N N . SER A 1 166 ? 8.479 -14.082 6.844 1.00 74.50 166 SER A N 1
ATOM 1390 C CA . SER A 1 166 ? 8.981 -14.948 5.771 1.00 74.50 166 SER A CA 1
ATOM 1391 C C . SER A 1 166 ? 9.970 -14.203 4.865 1.00 74.50 166 SER A C 1
ATOM 1393 O O . SER A 1 166 ? 11.076 -14.690 4.627 1.00 74.50 166 SER A O 1
ATOM 1395 N N . ASN A 1 167 ? 9.644 -12.967 4.480 1.00 67.88 167 ASN A N 1
ATOM 1396 C CA . ASN A 1 167 ? 10.506 -12.119 3.661 1.00 67.88 167 ASN A CA 1
ATOM 1397 C C . ASN A 1 167 ? 11.795 -11.719 4.398 1.00 67.88 167 ASN A C 1
ATOM 1399 O O . ASN A 1 167 ? 12.863 -11.663 3.785 1.00 67.88 167 ASN A O 1
ATOM 1403 N N . ALA A 1 168 ? 11.723 -11.493 5.714 1.00 64.50 168 ALA A N 1
ATOM 1404 C CA . ALA A 1 168 ? 12.892 -11.214 6.546 1.00 64.50 168 ALA A CA 1
ATOM 1405 C C . ALA A 1 168 ? 13.812 -12.438 6.701 1.00 64.50 168 ALA A C 1
ATOM 1407 O O . ALA A 1 168 ? 15.025 -12.289 6.628 1.00 64.50 168 ALA A O 1
ATOM 1408 N N . LYS A 1 169 ? 13.264 -13.651 6.863 1.00 58.56 169 LYS A N 1
ATOM 1409 C CA . LYS A 1 169 ? 14.054 -14.895 6.976 1.00 58.56 169 LYS A CA 1
ATOM 1410 C C . LYS A 1 169 ? 14.785 -15.250 5.678 1.00 58.56 169 LYS A C 1
ATOM 1412 O O . LYS A 1 169 ? 15.927 -15.697 5.726 1.00 58.56 169 LYS A O 1
ATOM 1417 N N . VAL A 1 170 ? 14.151 -15.025 4.524 1.00 52.50 170 VAL A N 1
ATOM 1418 C CA . VAL A 1 170 ? 14.764 -15.244 3.198 1.00 52.50 170 VAL A CA 1
ATOM 1419 C C . VAL A 1 170 ? 15.943 -14.291 2.962 1.00 52.50 170 VAL A C 1
ATOM 1421 O O . VAL A 1 170 ? 16.911 -14.635 2.287 1.00 52.50 170 VAL A O 1
ATOM 1424 N N . CYS A 1 171 ? 15.903 -13.094 3.546 1.00 47.16 171 CYS A N 1
ATOM 1425 C CA . CYS A 1 171 ? 17.001 -12.136 3.529 1.00 47.16 171 CYS A CA 1
ATOM 1426 C C . CYS A 1 171 ? 17.838 -12.270 4.807 1.00 47.16 171 CYS A C 1
ATOM 1428 O O . CYS A 1 171 ? 17.678 -11.472 5.723 1.00 47.16 171 CYS A O 1
ATOM 1430 N N . ASN A 1 172 ? 18.749 -13.247 4.866 1.00 42.34 172 ASN A N 1
ATOM 1431 C CA . ASN A 1 172 ? 19.742 -13.399 5.940 1.00 42.34 172 ASN A CA 1
ATOM 1432 C C . ASN A 1 172 ? 20.719 -12.198 5.991 1.00 42.34 172 ASN A C 1
ATOM 1434 O O . ASN A 1 172 ? 21.894 -12.304 5.650 1.00 42.34 172 ASN A O 1
ATOM 1438 N N . ILE A 1 173 ? 20.218 -11.023 6.369 1.00 40.38 173 ILE A N 1
ATOM 1439 C CA . ILE A 1 173 ? 20.974 -9.796 6.583 1.00 40.38 173 ILE A CA 1
ATOM 1440 C C . ILE A 1 173 ? 20.819 -9.460 8.060 1.00 40.38 173 ILE A C 1
ATOM 1442 O O . ILE A 1 173 ? 19.771 -9.013 8.525 1.00 40.38 173 ILE A O 1
ATOM 1446 N N . LYS A 1 174 ? 21.904 -9.694 8.797 1.00 38.31 174 LYS A N 1
ATOM 1447 C CA . LYS A 1 174 ? 22.109 -9.228 10.166 1.00 38.31 174 LYS A CA 1
ATOM 1448 C C . LYS A 1 174 ? 21.920 -7.705 10.214 1.00 38.31 174 LYS A C 1
ATOM 1450 O O . LYS A 1 174 ? 22.845 -6.960 9.910 1.00 38.31 174 LYS A O 1
ATOM 1455 N N . GLN A 1 175 ? 20.746 -7.232 10.623 1.00 41.38 175 GLN A N 1
ATOM 1456 C CA . GLN A 1 175 ? 20.598 -5.893 11.192 1.00 41.38 175 GLN A CA 1
ATOM 1457 C C . GLN A 1 175 ? 20.108 -6.015 12.643 1.00 41.38 175 GLN A C 1
ATOM 1459 O O . GLN A 1 175 ? 18.992 -6.489 12.865 1.00 41.38 175 GLN A O 1
ATOM 1464 N N . PRO A 1 176 ? 20.914 -5.602 13.640 1.00 39.25 176 PRO A N 1
ATOM 1465 C CA . PRO A 1 176 ? 20.682 -5.921 15.053 1.00 39.25 1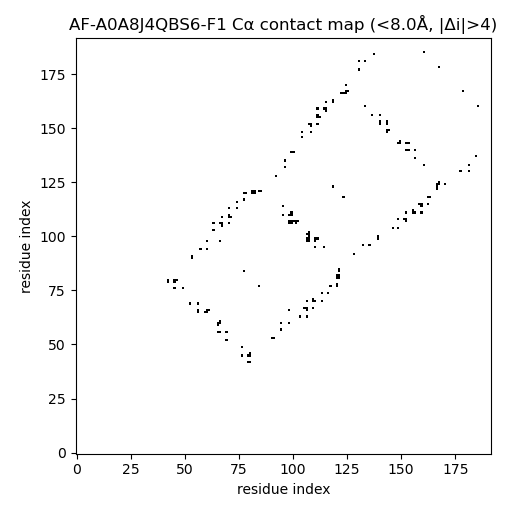76 PRO A CA 1
ATOM 1466 C C . PRO A 1 176 ? 19.539 -5.140 15.738 1.00 39.25 176 PRO A C 1
ATOM 1468 O O . PRO A 1 176 ? 19.302 -5.343 16.924 1.00 39.25 176 PRO A O 1
ATOM 1471 N N . GLY A 1 177 ? 18.805 -4.269 15.029 1.00 46.53 177 GLY A N 1
ATOM 1472 C CA . GLY A 1 177 ? 17.789 -3.390 15.638 1.00 46.53 177 GLY A CA 1
ATOM 1473 C C . GLY A 1 177 ? 16.327 -3.677 15.267 1.00 46.53 177 GLY A C 1
ATOM 1474 O O . GLY A 1 177 ? 15.464 -3.692 16.143 1.00 46.53 177 GLY A O 1
ATOM 1475 N N . ALA A 1 178 ? 16.026 -3.895 13.982 1.00 43.91 178 ALA A N 1
ATOM 1476 C CA . ALA A 1 178 ? 14.647 -4.049 13.493 1.00 43.91 178 ALA A CA 1
ATOM 1477 C C . ALA A 1 178 ? 14.133 -5.497 13.587 1.00 43.91 178 ALA A C 1
ATOM 1479 O O . ALA A 1 178 ? 12.960 -5.725 13.876 1.00 43.91 178 ALA A O 1
ATOM 1480 N N . SER A 1 179 ? 15.028 -6.475 13.398 1.00 51.62 179 SER A N 1
ATOM 1481 C CA . SER A 1 179 ? 14.704 -7.903 13.499 1.00 51.62 179 SER A CA 1
ATOM 1482 C C . SER A 1 179 ? 14.319 -8.290 14.930 1.00 51.62 179 SER A C 1
ATOM 1484 O O . SER A 1 179 ? 13.299 -8.935 15.147 1.00 51.62 179 SER A O 1
ATOM 1486 N N . THR A 1 180 ? 15.061 -7.798 15.925 1.00 51.88 180 THR A N 1
ATOM 1487 C CA . THR A 1 180 ? 14.820 -8.081 17.348 1.00 51.88 180 THR A CA 1
ATOM 1488 C C . THR A 1 180 ? 13.463 -7.563 17.818 1.00 51.88 180 THR A C 1
ATOM 1490 O O . THR A 1 180 ? 12.749 -8.281 18.510 1.00 51.88 180 THR A O 1
ATOM 1493 N N . ARG A 1 181 ? 13.068 -6.355 17.387 1.00 52.31 181 ARG A N 1
ATOM 1494 C CA . ARG A 1 181 ? 11.759 -5.781 17.725 1.00 52.31 181 ARG A CA 1
ATOM 1495 C C . ARG A 1 181 ? 10.625 -6.590 17.102 1.00 52.31 181 ARG A C 1
ATOM 1497 O O . ARG A 1 181 ? 9.763 -7.030 17.842 1.00 52.31 181 ARG A O 1
ATOM 1504 N N . MET A 1 182 ? 10.690 -6.890 15.799 1.00 50.84 182 MET A N 1
ATOM 1505 C CA . MET A 1 182 ? 9.691 -7.741 15.134 1.00 50.84 182 MET A CA 1
ATOM 1506 C C . MET A 1 182 ? 9.566 -9.123 15.780 1.00 50.84 182 MET A C 1
ATOM 1508 O O . MET A 1 182 ? 8.451 -9.600 15.949 1.00 50.84 182 MET A O 1
ATOM 1512 N N . ILE A 1 183 ? 10.679 -9.764 16.150 1.00 53.22 183 ILE A N 1
ATOM 1513 C CA . ILE A 1 183 ? 10.674 -11.082 16.806 1.00 53.22 183 ILE A CA 1
ATOM 1514 C C . ILE A 1 183 ? 10.028 -11.004 18.198 1.00 53.22 183 ILE A C 1
ATOM 1516 O O . ILE A 1 183 ? 9.233 -11.874 18.545 1.00 53.22 183 ILE A O 1
ATOM 1520 N N . GLN A 1 184 ? 10.306 -9.946 18.964 1.00 52.72 184 GLN A N 1
ATOM 1521 C CA . GLN A 1 184 ? 9.701 -9.723 20.280 1.00 52.72 184 GLN A CA 1
ATOM 1522 C C . GLN A 1 184 ? 8.195 -9.450 20.189 1.00 52.72 184 GLN A C 1
ATOM 1524 O O . GLN A 1 184 ? 7.428 -10.058 20.933 1.00 52.72 184 GLN A O 1
ATOM 1529 N N . THR A 1 185 ? 7.743 -8.599 19.257 1.00 53.78 185 THR A N 1
ATOM 1530 C CA . THR A 1 185 ? 6.304 -8.358 19.040 1.00 53.78 185 THR A CA 1
ATOM 1531 C C . THR A 1 185 ? 5.594 -9.634 18.595 1.00 53.78 185 THR A C 1
ATOM 1533 O O . THR A 1 185 ? 4.479 -9.905 19.025 1.00 53.78 185 THR A O 1
ATOM 1536 N N . TRP A 1 186 ? 6.269 -10.459 17.794 1.00 46.94 186 TRP A N 1
ATOM 1537 C CA . TRP A 1 186 ? 5.780 -11.767 17.375 1.00 46.94 186 TRP A CA 1
ATOM 1538 C C . TRP A 1 186 ? 5.616 -12.761 18.521 1.00 46.94 186 TRP A C 1
ATOM 1540 O O . TRP A 1 186 ? 4.570 -13.391 18.599 1.00 46.94 186 TRP A O 1
ATOM 1550 N N . GLN A 1 187 ? 6.604 -12.893 19.414 1.00 48.38 187 GLN A N 1
ATOM 1551 C CA . GLN A 1 187 ? 6.490 -13.780 20.579 1.00 48.38 187 GLN A CA 1
ATOM 1552 C C . GLN A 1 187 ? 5.342 -13.356 21.500 1.00 48.38 187 GLN A C 1
ATOM 1554 O O . GLN A 1 187 ? 4.637 -14.204 22.033 1.00 48.38 187 GLN A O 1
ATOM 1559 N N . ILE A 1 188 ? 5.111 -12.050 21.649 1.00 57.41 188 ILE A N 1
ATOM 1560 C CA . ILE A 1 188 ? 3.998 -11.527 22.450 1.00 57.41 188 ILE A CA 1
ATOM 1561 C C . ILE A 1 188 ? 2.646 -11.839 21.789 1.00 57.41 188 ILE A C 1
ATOM 1563 O O . ILE A 1 188 ? 1.710 -12.225 22.479 1.00 57.41 188 ILE A O 1
ATOM 1567 N N . LEU A 1 189 ? 2.541 -11.708 20.464 1.00 45.84 189 LEU A N 1
ATOM 1568 C CA . LEU A 1 189 ? 1.295 -11.951 19.727 1.00 45.84 189 LEU A CA 1
ATOM 1569 C C . LEU A 1 189 ? 1.009 -13.438 19.457 1.00 45.84 189 LEU A C 1
ATOM 1571 O O . LEU A 1 189 ? -0.141 -13.783 19.235 1.00 45.84 189 LEU A O 1
ATOM 1575 N N . SER A 1 190 ? 2.011 -14.325 19.486 1.00 43.50 190 SER A N 1
ATOM 1576 C CA . SER A 1 190 ? 1.817 -15.779 19.326 1.00 43.50 190 SER A CA 1
ATOM 1577 C C . SER A 1 190 ? 1.384 -16.502 20.606 1.00 43.50 190 SER A C 1
ATOM 1579 O O . SER A 1 190 ? 1.069 -17.689 20.556 1.00 43.50 190 SER A O 1
ATOM 1581 N N . HIS A 1 191 ? 1.441 -15.820 21.752 1.00 44.31 191 HIS A N 1
ATOM 1582 C CA . HIS A 1 191 ? 1.059 -16.347 23.066 1.00 44.31 191 HIS A CA 1
ATOM 1583 C C . HIS A 1 191 ? -0.237 -15.716 23.619 1.00 44.31 191 HIS A C 1
ATOM 1585 O O . HIS A 1 191 ? -0.598 -15.997 24.762 1.00 44.31 191 HIS A O 1
ATOM 1591 N N . LEU A 1 192 ? -0.920 -14.883 22.822 1.00 45.56 192 LEU A N 1
ATOM 1592 C CA . LEU A 1 192 ? -2.231 -14.276 23.094 1.00 45.56 192 LEU A CA 1
ATOM 1593 C C . LEU A 1 192 ? -3.290 -14.868 22.161 1.00 45.56 192 LEU A C 1
ATOM 1595 O O . LEU A 1 192 ? -4.451 -14.974 22.612 1.00 45.56 192 LEU A O 1
#

Radius of gyration: 26.67 Å; Cα contacts (8 Å, |Δi|>4): 102; chains: 1; bounding box: 57×43×86 Å

pLDDT: mean 75.39, std 13.04, range [38.31, 90.12]

Solvent-accessible surface area (backbone atoms only — not comparable to full-atom values): 10878 Å² total; per-residue (Å²): 118,67,70,61,55,54,50,51,50,53,51,51,51,53,51,51,53,52,49,52,51,50,50,52,53,47,51,55,49,51,52,51,48,53,53,47,53,56,49,52,52,51,49,55,50,49,52,50,51,50,52,51,53,50,53,54,45,69,75,46,72,83,42,63,70,59,50,47,52,47,69,73,62,42,59,68,56,50,66,70,49,36,68,64,50,65,79,46,40,83,65,47,50,64,53,51,61,55,40,52,71,41,95,46,68,68,46,38,52,48,44,48,56,49,51,43,50,51,46,68,65,52,62,70,75,84,50,88,58,52,64,56,48,52,54,51,52,53,50,46,52,61,57,30,73,79,42,95,60,26,70,61,48,47,52,42,51,52,52,42,53,49,52,53,49,54,56,48,64,74,48,86,65,95,52,93,66,65,56,56,52,55,52,51,56,45,58,58,61,75,76,108

Foldseek 3Di:
DVVVVVVVVVVVVVVVCVVVVVVVVVVVVVVVVVVVVVLVVQLVVLVVVVVVLLVVCVVCLLDPVSLLVCLVPCLVSCLSNFQVVVVCCVSVLVSLLVQCPHPDPSSVLSSLVSLQSNCVRNLDDDDPSPLVVLVSLLVSLVVLVPPPCNVSSLVSSVSSLVSVVVSVVVPPDDDPPRVVVSVVSVVVSVVD

Mean predicted aligned error: 12.59 Å